Protein AF-A0A109BPX3-F1 (afdb_monomer_lite)

Radius of gyration: 20.67 Å; chains: 1; bounding box: 64×51×50 Å

Sequence (246 aa):
MAIARLALEAAEQGAKVLVIRNLQHAAVSTAEALFALAPNHPALFRCEGVPTLHHGRFAREDRELLDAVIGAQMQAERGTAGLVLIGTQTLEQNLDICADFMITDLCPADVLLQRIGRLHRHAKNARPAGFGAPRLVVLSPDDLAPLLSQPQFGMGGDHGPYRDLVMLEATRRLVRDNSTWAIPQMNRTLVEQATHPHALEALTCELERVNPAWRGARERSDGQNVADTYLAQHVFCLGSGASLAR

pLDDT: mean 87.5, std 15.32, range [31.98, 98.44]

Secondary structure (DSSP, 8-state):
-HHHHHHHHHHHTT-EEEEE-SSHHHHHHHHHHHHHH-TT-TTB-EETTEE--B-TTS-HHHHHHHHHHHHHHHHSPTTS--EEEEE-GGGGSS----BSEEEEE---HHHHHHHHTTBS--TTSPPPTT-SS-EEEEE--S-SGGGGTS-BTTBSTTTSSB--HHHHHHHHHHHHH-S---TTTTHHHHHHHHH-HHHHHHHHHHHHTT-THHHHHHHHHHHHHHHHHHHHH-------------

Foldseek 3Di:
DVLLVVLVVCQQLQWAEEEAFQDQVVLVVSQVVNCVVPVPDPQAQDQPNHRDADEDPDDPVVNVSSLVSQQPVQPPAGPPGYHYHTYYLVCLPDHQAEGLEYEYEQDFLLSVVSVCCNYRVDVPHDGGPPSPDTYYHYDDDPDCVVCLPPPDSLEDDDPRPHNLVLLSVQLVCVVVVDVDDDPPVCVVVSNCCRPPPVNSVVSLVVVCVVPVSSVVSNVVVVVVVVVVVVVVVDDDDDDDPPDDDD

InterPro domains:
  IPR027417 P-loop containing nucleoside triphosphate hydrolase [G3DSA:3.40.50.300] (1-133)
  IPR027417 P-loop containing nucleoside triphosphate hydrolase [SSF52540] (4-125)
  IPR054712 CRISPR-associated nuclease/helicase Cas3 domain [PF22590] (13-123)

Structure (mmCIF, N/CA/C/O backbone):
data_AF-A0A109BPX3-F1
#
_entry.id   AF-A0A109BPX3-F1
#
loop_
_atom_site.group_PDB
_atom_site.id
_atom_site.type_symbol
_atom_site.label_atom_id
_atom_site.label_alt_id
_atom_site.label_comp_id
_atom_site.label_asym_id
_atom_site.label_entity_id
_atom_site.label_seq_id
_atom_site.pdbx_PDB_ins_code
_atom_site.Cartn_x
_atom_site.Cartn_y
_atom_site.Cartn_z
_atom_site.occupancy
_atom_site.B_iso_or_equiv
_atom_site.auth_seq_id
_atom_site.auth_comp_id
_atom_site.auth_asym_id
_atom_site.auth_atom_id
_atom_site.pdbx_PDB_model_num
ATOM 1 N N . MET A 1 1 ? -11.346 9.572 -2.658 1.00 72.75 1 MET A N 1
ATOM 2 C CA . MET A 1 1 ? -12.702 9.113 -2.270 1.00 72.75 1 MET A CA 1
ATOM 3 C C . MET A 1 1 ? -12.829 7.594 -2.153 1.00 72.75 1 MET A C 1
ATOM 5 O O . MET A 1 1 ? -13.137 7.143 -1.061 1.00 72.75 1 MET A O 1
ATOM 9 N N . ALA A 1 2 ? -12.576 6.791 -3.198 1.00 91.88 2 ALA A N 1
ATOM 10 C CA . ALA A 1 2 ? -12.777 5.329 -3.126 1.00 91.88 2 ALA A CA 1
ATOM 11 C C . ALA A 1 2 ? -11.956 4.633 -2.017 1.00 91.88 2 ALA A C 1
ATOM 13 O O . ALA A 1 2 ? -12.508 3.855 -1.249 1.00 91.88 2 ALA A O 1
ATOM 14 N N . ILE A 1 3 ? -10.669 4.980 -1.879 1.00 96.31 3 ILE A N 1
ATOM 15 C CA . ILE A 1 3 ? -9.774 4.426 -0.842 1.00 96.31 3 ILE A CA 1
ATOM 16 C C . ILE A 1 3 ? -10.297 4.730 0.568 1.00 96.31 3 ILE A C 1
ATOM 18 O O . ILE A 1 3 ? -10.375 3.837 1.403 1.00 96.31 3 ILE A O 1
ATOM 22 N N . ALA A 1 4 ? -10.679 5.988 0.816 1.00 96.56 4 ALA A N 1
ATOM 23 C CA . ALA A 1 4 ? -11.212 6.429 2.103 1.00 96.56 4 ALA A CA 1
ATOM 24 C C . ALA A 1 4 ? -12.500 5.680 2.472 1.00 96.56 4 ALA A C 1
ATOM 26 O O . ALA A 1 4 ? -12.637 5.231 3.604 1.00 96.56 4 ALA A O 1
ATOM 27 N N . ARG A 1 5 ? -13.406 5.490 1.503 1.00 97.31 5 ARG A N 1
ATOM 28 C CA . ARG A 1 5 ? -14.644 4.731 1.708 1.00 97.31 5 ARG A CA 1
ATOM 29 C C . ARG A 1 5 ? -14.361 3.270 2.052 1.00 97.31 5 ARG A C 1
ATOM 31 O O . ARG A 1 5 ? -14.853 2.794 3.062 1.00 97.31 5 ARG A O 1
ATOM 38 N N . LEU A 1 6 ? -13.514 2.600 1.270 1.00 97.31 6 LEU A N 1
ATOM 39 C CA . LEU A 1 6 ? -13.142 1.205 1.518 1.00 97.31 6 LEU A CA 1
ATOM 40 C C . LEU A 1 6 ? -12.500 1.020 2.904 1.00 97.31 6 LEU A C 1
ATOM 42 O O . LEU A 1 6 ? -12.778 0.045 3.599 1.00 97.31 6 LEU A O 1
ATOM 46 N N . ALA A 1 7 ? -11.639 1.955 3.310 1.00 97.88 7 ALA A N 1
ATOM 47 C CA . ALA A 1 7 ? -11.021 1.924 4.629 1.00 97.88 7 ALA A CA 1
ATOM 48 C C . ALA A 1 7 ? -12.050 2.133 5.752 1.00 97.88 7 ALA A C 1
ATOM 50 O O . ALA A 1 7 ? -12.010 1.422 6.754 1.00 97.88 7 ALA A O 1
ATOM 51 N N . LEU A 1 8 ? -12.981 3.075 5.574 1.00 97.44 8 LEU A N 1
ATOM 52 C CA . LEU A 1 8 ? -14.040 3.345 6.542 1.00 97.44 8 LEU A CA 1
ATOM 53 C C . LEU A 1 8 ? -14.992 2.152 6.690 1.00 97.44 8 LEU A C 1
ATOM 55 O O . LEU A 1 8 ? -15.210 1.714 7.810 1.00 97.44 8 LEU A O 1
ATOM 59 N N . GLU A 1 9 ? -15.468 1.572 5.586 1.00 96.56 9 GLU A N 1
ATOM 60 C CA . GLU A 1 9 ? -16.373 0.409 5.587 1.00 96.56 9 GLU A CA 1
ATOM 61 C C . GLU A 1 9 ? -15.774 -0.794 6.334 1.00 96.56 9 GLU A C 1
ATOM 63 O O . GLU A 1 9 ? -16.474 -1.518 7.046 1.00 96.56 9 GLU A O 1
ATOM 68 N N . ALA A 1 10 ? -14.465 -1.022 6.191 1.00 96.00 10 ALA A N 1
ATOM 69 C CA . ALA A 1 10 ? -13.771 -2.066 6.938 1.00 96.00 10 ALA A CA 1
ATOM 70 C C . ALA A 1 10 ? -13.665 -1.722 8.434 1.00 96.00 10 ALA A C 1
ATOM 72 O O . ALA A 1 10 ? -13.871 -2.586 9.288 1.00 96.00 10 ALA A O 1
ATOM 73 N N . ALA A 1 11 ? -13.376 -0.464 8.769 1.00 95.75 11 ALA A N 1
ATOM 74 C CA . ALA A 1 11 ? -13.282 -0.027 10.156 1.00 95.75 11 ALA A CA 1
ATOM 75 C C . ALA A 1 11 ? -14.643 0.021 10.875 1.00 95.75 11 ALA A C 1
ATOM 77 O O . ALA A 1 11 ? -14.711 -0.270 12.066 1.00 95.75 11 ALA A O 1
ATOM 78 N N . GLU A 1 12 ? -15.738 0.304 10.171 1.00 94.94 12 GLU A N 1
ATOM 79 C CA . GLU A 1 12 ? -17.110 0.214 10.696 1.00 94.94 12 GLU A CA 1
ATOM 80 C C . GLU A 1 12 ? -17.487 -1.223 11.086 1.00 94.94 12 GLU A C 1
ATOM 82 O O . GLU A 1 12 ? -18.243 -1.437 12.029 1.00 94.94 12 GLU A O 1
ATOM 87 N N . GLN A 1 13 ? -16.879 -2.222 10.439 1.00 93.62 13 GLN A N 1
ATOM 88 C CA . GLN A 1 13 ? -16.971 -3.636 10.827 1.00 93.62 13 GLN A CA 1
ATOM 89 C C . GLN A 1 13 ? -16.011 -4.010 11.976 1.00 93.62 13 GLN A C 1
ATOM 91 O O . GLN A 1 13 ? -15.856 -5.183 12.315 1.00 93.62 13 GLN A O 1
ATOM 96 N N . GLY A 1 14 ? -15.348 -3.021 12.582 1.00 93.00 14 GLY A N 1
ATOM 97 C CA . GLY A 1 14 ? -14.449 -3.185 13.722 1.00 93.00 14 GLY A CA 1
ATOM 98 C C . GLY A 1 14 ? -12.988 -3.461 13.362 1.00 93.00 14 GLY A C 1
ATOM 99 O O . GLY A 1 14 ? -12.185 -3.682 14.269 1.00 93.00 14 GLY A O 1
ATOM 100 N N . ALA A 1 15 ? -12.614 -3.464 12.078 1.00 94.44 15 ALA A N 1
ATOM 101 C CA . ALA A 1 15 ? -11.238 -3.730 11.662 1.00 94.44 15 ALA A CA 1
ATOM 102 C C . ALA A 1 15 ? -10.290 -2.567 11.981 1.00 94.44 15 ALA A C 1
ATOM 104 O O . ALA A 1 15 ? -10.637 -1.392 11.841 1.00 94.44 15 ALA A O 1
ATOM 105 N N . LYS A 1 16 ? -9.042 -2.890 12.327 1.00 95.62 16 LYS A N 1
ATOM 106 C CA . LYS A 1 16 ? -7.932 -1.938 12.253 1.00 95.62 16 LYS A CA 1
ATOM 107 C C . LYS A 1 16 ? -7.345 -1.961 10.850 1.00 95.62 16 LYS A C 1
ATOM 109 O O . LYS A 1 16 ? -6.773 -2.960 10.413 1.00 95.62 16 LYS A O 1
ATOM 114 N N . VAL A 1 17 ? -7.497 -0.855 10.147 1.00 97.12 17 VAL A N 1
ATOM 115 C CA . VAL A 1 17 ? -7.126 -0.663 8.754 1.00 97.12 17 VAL A CA 1
ATOM 116 C C . VAL A 1 17 ? -5.856 0.166 8.677 1.00 97.12 17 VAL A C 1
ATOM 118 O O . VAL A 1 17 ? -5.766 1.248 9.256 1.00 97.12 17 VAL A O 1
ATOM 121 N N . LEU A 1 18 ? -4.880 -0.336 7.928 1.00 97.62 18 LEU A N 1
ATOM 122 C CA . LEU A 1 18 ? -3.654 0.383 7.611 1.00 97.62 18 LEU A CA 1
ATOM 123 C C . LEU A 1 18 ? -3.665 0.780 6.134 1.00 97.62 18 LEU A C 1
ATOM 125 O O . LEU A 1 18 ? -3.765 -0.078 5.258 1.00 97.62 18 LEU A O 1
ATOM 129 N N . VAL A 1 19 ? -3.544 2.076 5.857 1.00 98.31 19 VAL A N 1
ATOM 130 C CA . VAL A 1 19 ? -3.462 2.621 4.500 1.00 98.31 19 VAL A CA 1
ATOM 131 C C . VAL A 1 19 ? -2.087 3.241 4.289 1.00 98.31 19 VAL A C 1
ATOM 133 O O . VAL A 1 19 ? -1.775 4.274 4.879 1.00 98.31 19 VAL A O 1
ATOM 136 N N . ILE A 1 20 ? -1.270 2.642 3.422 1.00 97.06 20 ILE A N 1
ATOM 137 C CA . ILE A 1 20 ? 0.068 3.156 3.099 1.00 97.06 20 ILE A CA 1
ATOM 138 C C . ILE A 1 20 ? 0.070 3.724 1.683 1.00 97.06 20 ILE A C 1
ATOM 140 O O . ILE A 1 20 ? -0.109 2.995 0.707 1.00 97.06 20 ILE A O 1
ATOM 144 N N . ARG A 1 21 ? 0.299 5.032 1.570 1.00 96.50 21 ARG A N 1
ATOM 145 C CA . ARG A 1 21 ? 0.459 5.737 0.294 1.00 96.50 21 ARG A CA 1
ATOM 146 C C . ARG A 1 21 ? 1.938 6.003 0.031 1.00 96.50 21 ARG A C 1
ATOM 148 O O . ARG A 1 21 ? 2.675 6.353 0.950 1.00 96.50 21 ARG A O 1
ATOM 155 N N . ASN A 1 22 ? 2.376 5.900 -1.219 1.00 93.75 22 ASN A N 1
ATOM 156 C CA . ASN A 1 22 ? 3.793 6.089 -1.550 1.00 93.75 22 ASN A CA 1
ATOM 157 C C . ASN A 1 22 ? 4.250 7.550 -1.455 1.00 93.75 22 ASN A C 1
ATOM 159 O O . ASN A 1 22 ? 5.427 7.822 -1.226 1.00 93.75 22 ASN A O 1
ATOM 163 N N . LEU A 1 23 ? 3.329 8.495 -1.655 1.00 93.00 23 LEU A N 1
ATOM 164 C CA . LEU A 1 23 ? 3.611 9.926 -1.638 1.00 93.00 23 LEU A CA 1
ATOM 165 C C . LEU A 1 23 ? 2.888 10.612 -0.486 1.00 93.00 23 LEU A C 1
ATOM 167 O O . LEU A 1 23 ? 1.725 10.327 -0.202 1.00 93.00 23 LEU A O 1
ATOM 171 N N . GLN A 1 24 ? 3.556 11.594 0.119 1.00 94.06 24 GLN A N 1
ATOM 172 C CA . GLN A 1 24 ? 2.994 12.368 1.223 1.00 94.06 24 GLN A CA 1
ATOM 173 C C . GLN A 1 24 ? 1.681 13.058 0.833 1.00 94.06 24 GLN A C 1
ATOM 175 O O . GLN A 1 24 ? 0.694 12.922 1.546 1.00 94.06 24 GLN A O 1
ATOM 180 N N . HIS A 1 25 ? 1.632 13.750 -0.309 1.00 94.38 25 HIS A N 1
ATOM 181 C CA . HIS A 1 25 ? 0.406 14.427 -0.742 1.00 94.38 25 HIS A CA 1
ATOM 182 C C . HIS A 1 25 ? -0.736 13.438 -1.022 1.00 94.38 25 HIS A C 1
ATOM 184 O O . HIS A 1 25 ? -1.897 13.769 -0.813 1.00 94.38 25 HIS A O 1
ATOM 190 N N . ALA A 1 26 ? -0.426 12.207 -1.443 1.00 95.12 26 ALA A N 1
ATOM 191 C CA . ALA A 1 26 ? -1.430 11.166 -1.633 1.00 95.12 26 ALA A CA 1
ATOM 192 C C . ALA A 1 26 ? -1.960 10.641 -0.287 1.00 95.12 26 ALA A C 1
ATOM 194 O O . ALA A 1 26 ? -3.155 10.364 -0.177 1.00 95.12 26 ALA A O 1
ATOM 195 N N . ALA A 1 27 ? -1.102 10.531 0.736 1.00 96.81 27 ALA A N 1
ATOM 196 C CA . ALA A 1 27 ? -1.513 10.235 2.112 1.00 96.81 27 ALA A CA 1
ATOM 197 C C . ALA A 1 27 ? -2.423 11.335 2.668 1.00 96.81 27 ALA A C 1
ATOM 199 O O . ALA A 1 27 ? -3.518 11.026 3.131 1.00 96.81 27 ALA A O 1
ATOM 200 N N . VAL A 1 28 ? -2.016 12.601 2.531 1.00 97.12 28 VAL A N 1
ATOM 201 C CA . VAL A 1 28 ? -2.802 13.772 2.952 1.00 97.12 28 VAL A CA 1
ATOM 202 C C . VAL A 1 28 ? -4.154 13.796 2.244 1.00 97.12 28 VAL A C 1
ATOM 204 O O . VAL A 1 28 ? -5.176 13.785 2.913 1.00 97.12 28 VAL A O 1
ATOM 207 N N . SER A 1 29 ? -4.183 13.691 0.914 1.00 97.44 29 SER A N 1
ATOM 208 C CA . SER A 1 29 ? -5.436 13.677 0.147 1.00 97.44 29 SER A CA 1
ATOM 209 C C . SER A 1 29 ? -6.360 12.513 0.536 1.00 97.44 29 SER A C 1
ATOM 211 O O . SER A 1 29 ? -7.582 12.662 0.574 1.00 97.44 29 SER A O 1
ATOM 213 N N . THR A 1 30 ? -5.798 11.344 0.865 1.00 98.00 30 THR A N 1
ATOM 214 C CA . THR A 1 30 ? -6.589 10.201 1.353 1.00 98.00 30 THR A CA 1
ATOM 215 C C . THR A 1 30 ? -7.169 10.477 2.741 1.00 98.00 30 THR A C 1
ATOM 217 O O . THR A 1 30 ? -8.333 10.153 2.978 1.00 98.00 30 THR A O 1
ATOM 220 N N . ALA A 1 31 ? -6.387 11.089 3.633 1.00 97.81 31 ALA A N 1
ATOM 221 C CA . ALA A 1 31 ? -6.818 11.466 4.975 1.00 97.81 31 ALA A CA 1
ATOM 222 C C . ALA A 1 31 ? -7.886 12.564 4.941 1.00 97.81 31 ALA A C 1
ATOM 224 O O . ALA A 1 31 ? -8.945 12.388 5.528 1.00 97.81 31 ALA A O 1
ATOM 225 N N . GLU A 1 32 ? -7.679 13.632 4.172 1.00 97.75 32 GLU A N 1
ATOM 226 C CA . GLU A 1 32 ? -8.663 14.698 3.963 1.00 97.75 32 GLU A CA 1
ATOM 227 C C . GLU A 1 32 ? -9.982 14.149 3.413 1.00 97.75 32 GLU A C 1
ATOM 229 O O . GLU A 1 32 ? -11.052 14.486 3.917 1.00 97.75 32 GLU A O 1
ATOM 234 N N . ALA A 1 33 ? -9.924 13.245 2.428 1.00 98.06 33 ALA A N 1
ATOM 235 C CA . ALA A 1 33 ? -11.118 12.592 1.900 1.00 98.06 33 ALA A CA 1
ATOM 236 C C . ALA A 1 33 ? -11.847 11.751 2.962 1.00 98.06 33 ALA A C 1
ATOM 238 O O . ALA A 1 33 ? -13.077 11.723 2.976 1.00 98.06 33 ALA A O 1
ATOM 239 N N . LEU A 1 34 ? -11.111 11.069 3.843 1.00 98.19 34 LEU A N 1
ATOM 240 C CA . LEU A 1 34 ? -11.687 10.305 4.950 1.00 98.19 34 LEU A CA 1
ATOM 241 C C . LEU A 1 34 ? -12.305 11.225 6.013 1.00 98.19 34 LEU A C 1
ATOM 243 O O . LEU A 1 34 ? -13.418 10.971 6.469 1.00 98.19 34 LEU A O 1
ATOM 247 N N . PHE A 1 35 ? -11.622 12.310 6.374 1.00 97.19 35 PHE A N 1
ATOM 248 C CA . PHE A 1 35 ? -12.104 13.284 7.353 1.00 97.19 35 PHE A CA 1
ATOM 249 C C . PHE A 1 35 ? -13.336 14.029 6.843 1.00 97.19 35 PHE A C 1
ATOM 251 O O . PHE A 1 35 ? -14.263 14.259 7.609 1.00 97.19 35 PHE A O 1
ATOM 258 N N . ALA A 1 36 ? -13.395 14.346 5.548 1.00 97.19 36 ALA A N 1
ATOM 259 C CA . ALA A 1 36 ? -14.582 14.924 4.928 1.00 97.19 36 ALA A CA 1
ATOM 260 C C . ALA A 1 36 ? -15.758 13.936 4.894 1.00 97.19 36 ALA A C 1
ATOM 262 O O . ALA A 1 36 ? -16.904 14.336 5.082 1.00 97.19 36 ALA A O 1
ATOM 263 N N . LEU A 1 37 ? -15.482 12.647 4.666 1.00 96.88 37 LEU A N 1
ATOM 264 C CA . LEU A 1 37 ? -16.507 11.604 4.627 1.00 96.88 37 LEU A CA 1
ATOM 265 C C . LEU A 1 37 ? -17.106 11.324 6.014 1.00 96.88 37 LEU A C 1
ATOM 267 O O . LEU A 1 37 ? -18.302 11.059 6.110 1.00 96.88 37 LEU A O 1
ATOM 271 N N . ALA A 1 38 ? -16.291 11.363 7.072 1.00 95.19 38 ALA A N 1
ATOM 272 C CA . ALA A 1 38 ? -16.689 10.903 8.401 1.00 95.19 38 ALA A CA 1
ATOM 273 C C . ALA A 1 38 ? -16.010 11.691 9.550 1.00 95.19 38 ALA A C 1
ATOM 275 O O . ALA A 1 38 ? -15.321 11.097 10.381 1.00 95.19 38 ALA A O 1
ATOM 276 N N . PRO A 1 39 ? -16.207 13.021 9.656 1.00 94.25 39 PRO A N 1
ATOM 277 C CA . PRO A 1 39 ? -15.377 13.924 10.479 1.00 94.25 39 PRO A CA 1
ATOM 278 C C . PRO A 1 39 ? -15.354 13.600 11.981 1.00 94.25 39 PRO A C 1
ATOM 280 O O . PRO A 1 39 ? -14.341 13.785 12.661 1.00 94.25 39 PRO A O 1
ATOM 283 N N . ASN A 1 40 ? -16.464 13.077 12.503 1.00 93.56 40 ASN A N 1
ATOM 284 C CA . ASN A 1 40 ? -16.631 12.740 13.919 1.00 93.56 40 ASN A CA 1
ATOM 285 C C . ASN A 1 40 ? -16.590 11.232 14.180 1.00 93.56 40 ASN A C 1
ATOM 287 O O . ASN A 1 40 ? -16.910 10.790 15.281 1.00 93.56 40 ASN A O 1
ATOM 291 N N . HIS A 1 41 ? -16.219 10.429 13.181 1.00 94.75 41 HIS A N 1
ATOM 292 C CA . HIS A 1 41 ? -16.244 8.984 13.331 1.00 94.75 41 HIS A CA 1
ATOM 293 C C . HIS A 1 41 ? -15.145 8.520 14.306 1.00 94.75 41 HIS A C 1
ATOM 295 O O . HIS A 1 41 ? -14.005 8.996 14.220 1.00 94.75 41 HIS A O 1
ATOM 301 N N . PRO A 1 42 ? -15.454 7.600 15.239 1.00 93.19 42 PRO A N 1
ATOM 302 C CA . PRO A 1 42 ? -14.498 7.141 16.248 1.00 93.19 42 PRO A CA 1
ATOM 303 C C . PRO A 1 42 ? -13.345 6.330 15.650 1.00 93.19 42 PRO A C 1
ATOM 305 O O . PRO A 1 42 ? -12.276 6.275 16.243 1.00 93.19 42 PRO A O 1
ATOM 308 N N . ALA A 1 43 ? -13.533 5.745 14.462 1.00 94.75 43 ALA A N 1
ATOM 309 C CA . ALA A 1 43 ? -12.475 4.994 13.789 1.00 94.75 43 ALA A CA 1
ATOM 310 C C . ALA A 1 43 ? -11.388 5.863 13.140 1.00 94.75 43 ALA A C 1
ATOM 312 O O . ALA A 1 43 ? -10.431 5.320 12.596 1.00 94.75 43 ALA A O 1
ATOM 313 N N . LEU A 1 44 ? -11.508 7.192 13.144 1.00 96.25 44 LEU A N 1
ATOM 314 C CA . LEU A 1 44 ? -10.409 8.035 12.676 1.00 96.25 44 LEU A CA 1
ATOM 315 C C . LEU A 1 44 ? -9.241 7.939 13.658 1.00 96.25 44 LEU A C 1
ATOM 317 O O . LEU A 1 44 ? -9.434 8.143 14.856 1.00 96.25 44 LEU A O 1
ATOM 321 N N . PHE A 1 45 ? -8.030 7.689 13.155 1.00 96.06 45 PHE A N 1
ATOM 322 C CA . PHE A 1 45 ? -6.832 7.827 13.975 1.00 96.06 45 PHE A CA 1
ATOM 323 C C . PHE A 1 45 ? -6.710 9.265 14.481 1.00 96.06 45 PHE A C 1
ATOM 325 O O . PHE A 1 45 ? -6.771 10.220 13.701 1.00 96.06 45 PHE A O 1
ATOM 332 N N . ARG A 1 46 ? -6.564 9.415 15.800 1.00 94.75 46 ARG A N 1
ATOM 333 C CA . ARG A 1 46 ? -6.515 10.716 16.469 1.00 94.75 46 ARG A CA 1
ATOM 334 C C . ARG A 1 46 ? -5.295 10.824 17.359 1.00 94.75 46 ARG A C 1
ATOM 336 O O . ARG A 1 46 ? -5.020 9.911 18.128 1.00 94.75 46 ARG A O 1
ATOM 343 N N . CYS A 1 47 ? -4.640 11.974 17.324 1.00 94.12 47 CYS A N 1
ATOM 344 C CA . CYS A 1 47 ? -3.633 12.365 18.301 1.00 94.12 47 CYS A CA 1
ATOM 345 C C . CYS A 1 47 ? -4.192 13.547 19.089 1.00 94.12 47 CYS A C 1
ATOM 347 O O . CYS A 1 47 ? -4.681 14.497 18.485 1.00 94.12 47 CYS A O 1
ATOM 349 N N . GLU A 1 48 ? -4.214 13.447 20.420 1.00 91.88 48 GLU A N 1
ATOM 350 C CA . GLU A 1 48 ? -4.773 14.492 21.300 1.00 91.88 48 GLU A CA 1
ATOM 351 C C . GLU A 1 48 ? -6.202 14.933 20.905 1.00 91.88 48 GLU A C 1
ATOM 353 O O . GLU A 1 48 ? -6.580 16.097 20.984 1.00 91.88 48 GLU A O 1
ATOM 358 N N . GLY A 1 49 ? -7.018 13.980 20.438 1.00 90.50 49 GLY A N 1
ATOM 359 C CA . GLY A 1 49 ? -8.400 14.218 20.002 1.00 90.50 49 GLY A CA 1
ATOM 360 C C . GLY A 1 49 ? -8.555 14.732 18.565 1.00 90.50 49 GLY A C 1
ATOM 361 O O . GLY A 1 49 ? -9.673 14.728 18.042 1.00 90.50 49 GLY A O 1
ATOM 362 N N . VAL A 1 50 ? -7.467 15.089 17.882 1.00 93.19 50 VAL A N 1
ATOM 363 C CA . VAL A 1 50 ? -7.482 15.626 16.513 1.00 93.19 50 VAL A CA 1
ATOM 364 C C . VAL A 1 50 ? -7.263 14.506 15.488 1.00 93.19 50 VAL A C 1
ATOM 366 O O . VAL A 1 50 ? -6.281 13.770 15.617 1.00 93.19 50 VAL A O 1
ATOM 369 N N . PRO A 1 51 ? -8.133 14.344 14.465 1.00 95.69 51 PRO A N 1
ATOM 370 C CA . PRO A 1 51 ? -7.904 13.392 13.381 1.00 95.69 51 PRO A CA 1
ATOM 371 C C . PRO A 1 51 ? -6.611 13.709 12.646 1.00 95.69 51 PRO A C 1
ATOM 373 O O . PRO A 1 51 ? -6.382 14.855 12.263 1.00 95.69 51 PRO A O 1
ATOM 376 N N . THR A 1 52 ? -5.770 12.704 12.438 1.00 95.69 52 THR A N 1
ATOM 377 C CA . THR A 1 52 ? -4.468 12.914 11.806 1.00 95.69 52 THR A CA 1
ATOM 378 C C . THR A 1 52 ? -4.002 11.686 11.021 1.00 95.69 52 THR A C 1
ATOM 380 O O . THR A 1 52 ? -4.691 10.670 10.929 1.00 95.69 52 THR A O 1
ATOM 383 N N . LEU A 1 53 ? -2.834 11.811 10.402 1.00 96.38 53 LEU A N 1
ATOM 384 C CA . LEU A 1 53 ? -2.128 10.798 9.628 1.00 96.38 53 LEU A CA 1
ATOM 385 C C . LEU A 1 53 ? -0.657 10.756 10.062 1.00 96.38 53 LEU A C 1
ATOM 387 O O . LEU A 1 53 ? -0.218 11.600 10.837 1.00 96.38 53 LEU A O 1
ATOM 391 N N . HIS A 1 54 ? 0.125 9.820 9.524 1.00 95.00 54 HIS A N 1
ATOM 392 C CA . HIS A 1 54 ? 1.559 9.735 9.812 1.00 95.00 54 HIS A CA 1
ATOM 393 C C . HIS A 1 54 ? 2.434 9.828 8.555 1.00 95.00 54 HIS A C 1
ATOM 395 O O . HIS A 1 54 ? 2.243 9.090 7.587 1.00 95.00 54 HIS A O 1
ATOM 401 N N . HIS A 1 55 ? 3.430 10.717 8.557 1.00 93.62 55 HIS A N 1
ATOM 402 C CA . HIS A 1 55 ? 4.401 10.835 7.466 1.00 93.62 55 HIS A CA 1
ATOM 403 C C . HIS A 1 55 ? 5.696 11.539 7.897 1.00 93.62 55 HIS A C 1
ATOM 405 O O . HIS A 1 55 ? 5.730 12.277 8.879 1.00 93.62 55 HIS A O 1
ATOM 411 N N . GLY A 1 56 ? 6.748 11.431 7.084 1.00 88.25 56 GLY A N 1
ATOM 412 C CA . GLY A 1 56 ? 8.081 11.958 7.413 1.00 88.25 56 GLY A CA 1
ATOM 413 C C . GLY A 1 56 ? 8.235 13.484 7.460 1.00 88.25 56 GLY A C 1
ATOM 414 O O . GLY A 1 56 ? 9.276 13.953 7.898 1.00 88.25 56 GLY A O 1
ATOM 415 N N . ARG A 1 57 ? 7.239 14.269 7.022 1.00 89.94 57 ARG A N 1
ATOM 416 C CA . ARG A 1 57 ? 7.301 15.745 7.065 1.00 89.94 57 ARG A CA 1
ATOM 417 C C . ARG A 1 57 ? 6.814 16.378 8.375 1.00 89.94 57 ARG A C 1
ATOM 419 O O . ARG A 1 57 ? 6.804 17.599 8.466 1.00 89.94 57 ARG A O 1
ATOM 426 N N . PHE A 1 58 ? 6.391 15.583 9.356 1.00 90.00 58 PHE A N 1
ATOM 427 C CA . PHE A 1 58 ? 6.138 16.095 10.705 1.00 90.00 58 PHE A CA 1
ATOM 428 C C . PHE A 1 58 ? 7.460 16.429 11.408 1.00 90.00 58 PHE A C 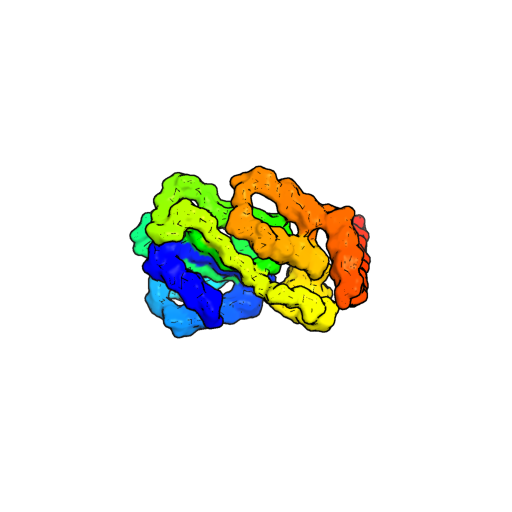1
ATOM 430 O O . PHE A 1 58 ? 8.489 15.803 11.113 1.00 90.00 58 PHE A O 1
ATOM 437 N N . ALA A 1 59 ? 7.429 17.386 12.344 1.00 92.50 59 ALA A N 1
ATOM 438 C CA . ALA A 1 59 ? 8.575 17.642 13.211 1.00 92.50 59 ALA A CA 1
ATOM 439 C C . ALA A 1 59 ? 8.938 16.363 13.977 1.00 92.50 59 ALA A C 1
ATOM 441 O O . ALA A 1 59 ? 8.123 15.450 14.121 1.00 92.50 59 ALA A O 1
ATOM 442 N N . ARG A 1 60 ? 10.189 16.241 14.421 1.00 90.19 60 ARG A N 1
ATOM 443 C CA . ARG A 1 60 ? 10.634 15.012 15.089 1.00 90.19 60 ARG A CA 1
ATOM 444 C C . ARG A 1 60 ? 9.829 14.765 16.364 1.00 90.19 60 ARG A C 1
ATOM 446 O O . ARG A 1 60 ? 9.386 13.647 16.578 1.00 90.19 60 ARG A O 1
ATOM 453 N N . GLU A 1 61 ? 9.615 15.818 17.137 1.00 92.25 61 GLU A N 1
ATOM 454 C CA . GLU A 1 61 ? 8.873 15.808 18.393 1.00 92.25 61 GLU A CA 1
ATOM 455 C C . GLU A 1 61 ? 7.414 15.374 18.156 1.00 92.25 61 GLU A C 1
ATOM 457 O O . GLU A 1 61 ? 6.895 14.517 18.869 1.00 92.25 61 GLU A O 1
ATOM 462 N N . ASP A 1 62 ? 6.790 15.869 17.080 1.00 92.00 62 ASP A N 1
ATOM 463 C CA . ASP A 1 62 ? 5.448 15.442 16.667 1.00 92.00 62 ASP A CA 1
ATOM 464 C C . ASP A 1 62 ? 5.422 13.963 16.263 1.00 92.00 62 ASP A C 1
ATOM 466 O O . ASP A 1 62 ? 4.482 13.244 16.592 1.00 92.00 62 ASP A O 1
ATOM 470 N N . ARG A 1 63 ? 6.447 13.480 15.547 1.00 91.69 63 ARG A N 1
ATOM 471 C CA . ARG A 1 63 ? 6.532 12.064 15.154 1.00 91.69 63 ARG A CA 1
ATOM 472 C C . ARG A 1 63 ? 6.687 11.150 16.358 1.00 91.69 63 ARG A C 1
ATOM 474 O O . ARG A 1 63 ? 6.002 10.142 16.411 1.00 91.69 63 ARG A O 1
ATOM 481 N N . GLU A 1 64 ? 7.514 11.509 17.333 1.00 91.06 64 GLU A N 1
ATOM 482 C CA . GLU A 1 64 ? 7.673 10.728 18.567 1.00 91.06 64 GLU A CA 1
ATOM 483 C C . GLU A 1 64 ? 6.345 10.607 19.332 1.00 91.06 64 GLU A C 1
ATOM 485 O O . GLU A 1 64 ? 5.992 9.523 19.806 1.00 91.06 64 GLU A O 1
ATOM 490 N N . LEU A 1 65 ? 5.567 11.694 19.389 1.00 92.75 65 LEU A N 1
ATOM 491 C CA . LEU A 1 65 ? 4.217 11.677 19.949 1.00 92.75 65 LEU A CA 1
ATOM 492 C C . LEU A 1 65 ? 3.279 10.772 19.135 1.00 92.75 65 LEU A C 1
ATOM 494 O O . LEU A 1 65 ? 2.603 9.908 19.700 1.00 92.75 65 LEU A O 1
ATOM 498 N N . LEU A 1 66 ? 3.244 10.942 17.811 1.00 93.44 66 LEU A N 1
ATOM 499 C CA . LEU A 1 66 ? 2.401 10.138 16.926 1.00 93.44 66 LEU A CA 1
ATOM 500 C C . LEU A 1 66 ? 2.745 8.648 17.018 1.00 93.44 66 LEU A C 1
ATOM 502 O O . LEU A 1 66 ? 1.833 7.832 17.107 1.00 93.44 66 LEU A O 1
ATOM 506 N N . ASP A 1 67 ? 4.026 8.291 17.052 1.00 92.25 67 ASP A N 1
ATOM 507 C CA . ASP A 1 67 ? 4.520 6.917 17.163 1.00 92.25 67 ASP A CA 1
ATOM 508 C C . ASP A 1 67 ? 4.012 6.244 18.448 1.00 92.25 67 ASP A C 1
ATOM 510 O O . ASP A 1 67 ? 3.499 5.118 18.412 1.00 92.25 67 ASP A O 1
ATOM 514 N N . ALA A 1 68 ? 4.068 6.956 19.580 1.00 90.75 68 ALA A N 1
ATOM 515 C CA . ALA A 1 68 ? 3.534 6.474 20.853 1.00 90.75 68 ALA A CA 1
ATOM 516 C C . ALA A 1 68 ? 2.011 6.254 20.792 1.00 90.75 68 ALA A C 1
ATOM 518 O O . ALA A 1 68 ? 1.501 5.220 21.242 1.00 90.75 68 ALA A O 1
ATOM 519 N N . VAL A 1 69 ? 1.277 7.194 20.187 1.00 93.19 69 VAL A N 1
ATOM 520 C CA . VAL A 1 69 ? -0.184 7.110 20.033 1.00 93.19 69 VAL A CA 1
ATOM 521 C C . VAL A 1 69 ? -0.586 5.988 19.069 1.00 93.19 69 VAL A C 1
ATOM 523 O O . VAL A 1 69 ? -1.544 5.260 19.344 1.00 93.19 69 VAL A O 1
ATOM 526 N N . ILE A 1 70 ? 0.157 5.793 17.974 1.00 92.56 70 ILE A N 1
ATOM 527 C CA . ILE A 1 70 ? -0.025 4.680 17.032 1.00 92.56 70 ILE A CA 1
ATOM 528 C C . ILE A 1 70 ? 0.114 3.353 17.769 1.00 92.56 70 ILE A C 1
ATOM 530 O O . ILE A 1 70 ? -0.766 2.500 17.639 1.00 92.56 70 ILE A O 1
ATOM 534 N N . GLY A 1 71 ? 1.179 3.183 18.559 1.00 87.94 71 GLY A N 1
ATOM 535 C CA . GLY A 1 71 ? 1.397 1.975 19.353 1.00 87.94 71 GLY A CA 1
ATOM 536 C C . GLY A 1 71 ? 0.209 1.679 20.267 1.00 87.94 71 GLY A C 1
ATOM 537 O O . GLY A 1 71 ? -0.392 0.607 20.174 1.00 87.94 71 GLY A O 1
ATOM 538 N N . ALA A 1 72 ? -0.204 2.661 21.071 1.00 88.56 72 ALA A N 1
ATOM 539 C CA . ALA A 1 72 ? -1.325 2.514 21.997 1.00 88.56 72 ALA A CA 1
ATOM 540 C C . ALA A 1 72 ? -2.642 2.150 21.282 1.00 88.56 72 ALA A C 1
ATOM 542 O O . ALA A 1 72 ? -3.315 1.184 21.653 1.00 88.56 72 ALA A O 1
ATOM 543 N N . GLN A 1 73 ? -3.006 2.874 20.219 1.00 90.06 73 GLN A N 1
ATOM 544 C CA . GLN A 1 73 ? -4.280 2.662 19.528 1.00 90.06 73 GLN A CA 1
ATOM 545 C C . GLN A 1 73 ? -4.291 1.395 18.670 1.00 90.06 73 GLN A C 1
ATOM 547 O O . GLN A 1 73 ? -5.305 0.698 18.632 1.00 90.06 73 GLN A O 1
ATOM 552 N N . MET A 1 74 ? -3.185 1.028 18.013 1.00 87.19 74 MET A N 1
ATOM 553 C CA . MET A 1 74 ? -3.112 -0.200 17.205 1.00 87.19 74 MET A CA 1
ATOM 554 C C . MET A 1 74 ? -3.048 -1.463 18.074 1.00 87.19 74 MET A C 1
ATOM 556 O O . MET A 1 74 ? -3.588 -2.508 17.675 1.00 87.19 74 MET A O 1
ATOM 560 N N . GLN A 1 75 ? -2.500 -1.373 19.286 1.00 82.50 75 GLN A N 1
ATOM 561 C CA . GLN A 1 75 ? -2.430 -2.487 20.238 1.00 82.50 75 GLN A CA 1
ATOM 562 C C . GLN A 1 75 ? -3.659 -2.625 21.137 1.00 82.50 75 GLN A C 1
ATOM 564 O O . GLN A 1 75 ? -3.886 -3.722 21.639 1.00 82.50 75 GLN A O 1
ATOM 569 N N . ALA A 1 76 ? -4.489 -1.583 21.272 1.00 80.31 76 ALA A N 1
ATOM 570 C CA . ALA A 1 76 ? -5.733 -1.651 22.042 1.00 80.31 76 ALA A CA 1
ATOM 571 C C . ALA A 1 76 ? -6.573 -2.896 21.695 1.00 80.31 76 ALA A C 1
ATOM 573 O O . ALA A 1 76 ? -6.596 -3.339 20.533 1.00 80.31 76 ALA A O 1
ATOM 574 N N . GLU A 1 77 ? -7.262 -3.445 22.698 1.00 73.56 77 GLU A N 1
ATOM 575 C CA . GLU A 1 77 ? -8.046 -4.672 22.561 1.00 73.56 77 GLU A CA 1
ATOM 576 C C . GLU A 1 77 ? -8.997 -4.601 21.360 1.00 73.56 77 GLU A C 1
ATOM 578 O O . GLU A 1 77 ? -9.690 -3.605 21.121 1.00 73.56 77 GLU A O 1
ATOM 583 N N . ARG A 1 78 ? -8.980 -5.668 20.556 1.00 72.50 78 ARG A N 1
ATOM 584 C CA . ARG A 1 78 ? -9.860 -5.805 19.391 1.00 72.50 78 ARG A CA 1
ATOM 585 C C . ARG A 1 78 ? -11.303 -5.969 19.877 1.00 72.50 78 ARG A C 1
ATOM 587 O O . ARG A 1 78 ? -11.538 -6.650 20.866 1.00 72.50 78 ARG A O 1
ATOM 594 N N . GLY A 1 79 ? -12.256 -5.357 19.172 1.00 60.97 79 GLY A N 1
ATOM 595 C CA . GLY A 1 79 ? -13.682 -5.382 19.535 1.00 60.97 79 GLY A CA 1
ATOM 596 C C . GLY A 1 79 ? -14.192 -4.140 20.277 1.00 60.97 79 GLY A C 1
ATOM 597 O O . GLY A 1 79 ? -15.388 -4.046 20.522 1.00 60.97 79 GLY A O 1
ATOM 598 N N . THR A 1 80 ? -13.319 -3.176 20.589 1.00 65.62 80 THR A N 1
ATOM 599 C CA . THR A 1 80 ? -13.701 -1.888 21.203 1.00 65.62 80 THR A CA 1
ATOM 600 C C . THR A 1 80 ? -14.153 -0.859 20.160 1.00 65.62 80 THR A C 1
ATOM 602 O O . THR A 1 80 ? -15.214 -0.260 20.308 1.00 65.62 80 THR A O 1
ATOM 605 N N . ALA A 1 81 ? -13.380 -0.685 19.084 1.00 79.25 81 ALA A N 1
ATOM 606 C CA . ALA A 1 81 ? -13.722 0.093 17.892 1.00 79.25 81 ALA A CA 1
ATOM 607 C C . ALA A 1 81 ? -12.743 -0.241 16.750 1.00 79.25 81 ALA A C 1
ATOM 609 O O . ALA A 1 81 ? -11.586 -0.593 17.002 1.00 79.25 81 ALA A O 1
ATOM 610 N N . GLY A 1 82 ? -13.191 -0.123 15.496 1.00 93.06 82 GLY A N 1
ATOM 611 C CA . GLY A 1 82 ? -12.275 -0.127 14.354 1.00 93.06 82 GLY A CA 1
ATOM 612 C C . GLY A 1 82 ? -11.412 1.131 14.326 1.00 93.06 82 GLY A C 1
ATOM 613 O O . GLY A 1 82 ? -11.664 2.091 15.051 1.00 93.06 82 GLY A O 1
ATOM 614 N N . LEU A 1 83 ? -10.379 1.129 13.490 1.00 96.12 83 LEU A N 1
ATOM 615 C CA . LEU A 1 83 ? -9.422 2.230 13.398 1.00 96.12 83 LEU A CA 1
ATOM 616 C C . LEU A 1 83 ? -8.883 2.327 11.976 1.00 96.12 83 LEU A C 1
ATOM 618 O O . LEU A 1 83 ? -8.578 1.303 11.381 1.00 96.12 83 LEU A O 1
ATOM 622 N N . VAL A 1 84 ? -8.705 3.532 11.449 1.00 97.69 84 VAL A N 1
ATOM 623 C CA . VAL A 1 84 ? -8.062 3.776 10.158 1.00 97.69 84 VAL A CA 1
ATOM 624 C C . VAL A 1 84 ? -6.810 4.610 10.384 1.00 97.69 84 VAL A C 1
ATOM 626 O O . VAL A 1 84 ? -6.896 5.797 10.698 1.00 97.69 84 VAL A O 1
ATOM 629 N N . LEU A 1 85 ? -5.648 3.988 10.193 1.00 97.44 85 LEU A N 1
ATOM 630 C CA . LEU A 1 85 ? -4.349 4.652 10.205 1.00 97.44 85 LEU A CA 1
ATOM 631 C C . LEU A 1 85 ? -3.871 4.851 8.766 1.00 97.44 85 LEU A C 1
ATOM 633 O O . LEU A 1 85 ? -3.626 3.883 8.044 1.00 97.44 85 LEU A O 1
ATOM 637 N N . ILE A 1 86 ? -3.729 6.110 8.354 1.00 98.00 86 ILE A N 1
ATOM 638 C CA . ILE A 1 86 ? -3.197 6.488 7.042 1.00 98.00 86 ILE A CA 1
ATOM 639 C C . ILE A 1 86 ? -1.777 7.009 7.224 1.00 98.00 86 ILE A C 1
ATOM 641 O O . ILE A 1 86 ? -1.511 7.815 8.117 1.00 98.00 86 ILE A O 1
ATOM 645 N N . GLY A 1 87 ? -0.869 6.610 6.343 1.00 96.12 87 GLY A N 1
ATOM 646 C CA . GLY A 1 87 ? 0.450 7.213 6.301 1.00 96.12 87 GLY A CA 1
ATOM 647 C C . GLY A 1 87 ? 1.271 6.851 5.080 1.00 96.12 87 GLY A C 1
ATOM 648 O O . GLY A 1 87 ? 0.754 6.361 4.076 1.00 96.12 87 GLY A O 1
ATOM 649 N N . THR A 1 88 ? 2.564 7.141 5.170 1.00 94.50 88 THR A N 1
ATOM 650 C CA . THR A 1 88 ? 3.557 6.803 4.141 1.00 94.50 88 THR A CA 1
ATOM 651 C C . THR A 1 88 ? 4.471 5.664 4.596 1.00 94.50 88 THR A C 1
ATOM 653 O O . THR A 1 88 ? 4.219 5.037 5.625 1.00 94.50 88 THR A O 1
ATOM 656 N N . GLN A 1 89 ? 5.572 5.427 3.874 1.00 86.06 89 GLN A N 1
ATOM 657 C CA . GLN A 1 89 ? 6.582 4.410 4.202 1.00 86.06 89 GLN A CA 1
ATOM 658 C C . GLN A 1 89 ? 7.166 4.544 5.614 1.00 86.06 89 GLN A C 1
ATOM 660 O O . GLN A 1 89 ? 7.725 3.600 6.152 1.00 86.06 89 GLN A O 1
ATOM 665 N N . THR A 1 90 ? 7.015 5.702 6.257 1.00 84.75 90 THR A N 1
ATOM 666 C CA . THR A 1 90 ? 7.406 5.877 7.665 1.00 84.75 90 THR A CA 1
ATOM 667 C C . THR A 1 90 ? 6.712 4.902 8.616 1.00 84.75 90 THR A C 1
ATOM 669 O O . THR A 1 90 ? 7.299 4.534 9.624 1.00 84.75 90 THR A O 1
ATOM 672 N N . LEU A 1 91 ? 5.516 4.410 8.270 1.00 85.19 91 LEU A N 1
ATOM 673 C CA . LEU A 1 91 ? 4.817 3.381 9.046 1.00 85.19 91 LEU A CA 1
ATOM 674 C C . LEU A 1 91 ? 5.452 1.981 8.929 1.00 85.19 91 LEU A C 1
ATOM 676 O O . LEU A 1 91 ? 5.052 1.051 9.628 1.00 85.19 91 LEU A O 1
ATOM 680 N N . GLU A 1 92 ? 6.438 1.807 8.048 1.00 73.88 92 GLU A N 1
ATOM 681 C CA . GLU A 1 92 ? 7.141 0.539 7.845 1.00 73.88 92 GLU A CA 1
ATOM 682 C C . GLU A 1 92 ? 8.260 0.339 8.884 1.00 73.88 92 GLU A C 1
ATOM 684 O O . GLU A 1 92 ? 8.590 -0.803 9.217 1.00 73.88 92 GLU A O 1
ATOM 689 N N . GLN A 1 93 ? 8.810 1.420 9.452 1.00 70.25 93 GLN A N 1
ATOM 690 C CA . GLN A 1 93 ? 10.013 1.391 10.290 1.00 70.25 93 GLN A CA 1
ATOM 691 C C . GLN A 1 93 ? 9.682 1.502 11.783 1.00 70.25 93 GLN A C 1
ATOM 693 O O . GLN A 1 93 ? 9.009 2.429 12.209 1.00 70.25 93 GLN A O 1
ATOM 698 N N . ASN A 1 94 ? 10.189 0.559 12.585 1.00 69.06 94 ASN A N 1
ATOM 699 C CA . ASN A 1 94 ? 10.217 0.591 14.058 1.00 69.06 94 ASN A CA 1
ATOM 700 C C . ASN A 1 94 ? 8.880 0.753 14.813 1.00 69.06 94 ASN A C 1
ATOM 702 O O . ASN A 1 94 ? 8.897 0.851 16.037 1.00 69.06 94 ASN A O 1
ATOM 706 N N . LEU A 1 95 ? 7.734 0.673 14.132 1.00 80.38 95 LEU A N 1
ATOM 707 C CA . LEU A 1 95 ? 6.412 0.698 14.761 1.00 80.38 95 LEU A CA 1
ATOM 708 C C . LEU A 1 95 ? 5.809 -0.701 14.910 1.00 80.38 95 LEU A C 1
ATOM 710 O O . LEU A 1 95 ? 5.776 -1.505 13.971 1.00 80.38 95 LEU A O 1
ATOM 714 N N . ASP A 1 96 ? 5.284 -0.985 16.103 1.00 84.56 96 ASP A N 1
ATOM 715 C CA . ASP A 1 96 ? 4.568 -2.226 16.393 1.00 84.56 96 ASP A CA 1
ATOM 716 C C . ASP A 1 96 ? 3.103 -2.150 15.947 1.00 84.56 96 ASP A C 1
ATOM 718 O O . ASP A 1 96 ? 2.172 -2.027 16.744 1.00 84.56 96 ASP A O 1
ATOM 722 N N . ILE A 1 97 ? 2.919 -2.183 14.628 1.00 90.75 97 ILE A N 1
ATOM 723 C CA . ILE A 1 97 ? 1.608 -2.130 13.988 1.00 90.75 97 ILE A CA 1
ATOM 724 C C . ILE A 1 97 ? 1.106 -3.544 13.693 1.00 90.75 97 ILE A C 1
ATOM 726 O O . ILE A 1 97 ? 1.801 -4.360 13.081 1.00 90.75 97 ILE A O 1
ATOM 730 N N . CYS A 1 98 ? -0.150 -3.797 14.066 1.00 92.44 98 CYS A N 1
ATOM 731 C CA . CYS A 1 98 ? -0.889 -5.000 13.707 1.00 92.44 98 CYS A CA 1
ATOM 732 C C . CYS A 1 98 ? -2.250 -4.627 13.107 1.00 92.44 98 CYS A C 1
ATOM 734 O O . CYS A 1 98 ? -3.219 -4.402 13.827 1.00 92.44 98 CYS A O 1
ATOM 736 N N . ALA A 1 99 ? -2.336 -4.553 11.786 1.00 94.62 99 ALA A N 1
ATOM 737 C CA . ALA A 1 99 ? -3.584 -4.306 11.074 1.00 94.62 99 ALA A CA 1
ATOM 738 C C . ALA A 1 99 ? -4.360 -5.608 10.831 1.00 94.62 99 ALA A C 1
ATOM 740 O O . ALA A 1 99 ? -3.772 -6.688 10.746 1.00 94.62 99 ALA A O 1
ATOM 741 N N . ASP A 1 100 ? -5.676 -5.493 10.695 1.00 95.00 100 ASP A N 1
ATOM 742 C CA . ASP A 1 100 ? -6.587 -6.562 10.276 1.00 95.00 100 ASP A CA 1
ATOM 743 C C . ASP A 1 100 ? -6.817 -6.528 8.753 1.00 95.00 100 ASP A C 1
ATOM 745 O O . ASP A 1 100 ? -7.037 -7.568 8.130 1.00 95.00 100 ASP A O 1
ATOM 749 N N . PHE A 1 101 ? -6.709 -5.335 8.158 1.00 96.69 101 PHE A N 1
ATOM 750 C CA . PHE A 1 101 ? -6.847 -5.073 6.728 1.00 96.69 101 PHE A CA 1
ATOM 751 C C . PHE A 1 101 ? -5.826 -4.029 6.275 1.00 96.69 101 PHE A C 1
ATOM 753 O O . PHE A 1 101 ? -5.553 -3.066 6.996 1.00 96.69 101 PHE A O 1
ATOM 760 N N . MET A 1 102 ? -5.259 -4.206 5.083 1.00 98.00 102 MET A N 1
ATOM 761 C CA . MET A 1 102 ? -4.268 -3.282 4.538 1.00 98.00 102 MET A CA 1
ATOM 762 C C . MET A 1 102 ? -4.639 -2.831 3.131 1.00 98.00 102 MET A C 1
ATOM 764 O O . MET A 1 102 ? -5.015 -3.640 2.286 1.00 98.00 102 MET A O 1
ATOM 768 N N . ILE A 1 103 ? -4.470 -1.538 2.872 1.00 98.44 103 ILE A N 1
ATOM 769 C CA . ILE A 1 103 ? -4.541 -0.943 1.541 1.00 98.44 103 ILE A CA 1
ATOM 770 C C . ILE A 1 103 ? -3.205 -0.257 1.279 1.00 98.44 103 ILE A C 1
ATOM 772 O O . ILE A 1 103 ? -2.733 0.524 2.105 1.00 98.44 103 ILE A O 1
ATOM 776 N N . THR A 1 104 ? -2.573 -0.517 0.143 1.00 97.56 104 THR A N 1
ATOM 777 C CA . THR A 1 104 ? -1.263 0.063 -0.138 1.00 97.56 104 THR A CA 1
ATOM 778 C C . THR A 1 104 ? -1.053 0.352 -1.611 1.00 97.56 104 THR A C 1
ATOM 780 O O . THR A 1 104 ? -1.567 -0.375 -2.448 1.00 97.56 104 THR A O 1
ATOM 783 N N . ASP A 1 105 ? -0.321 1.413 -1.946 1.00 96.75 105 ASP A N 1
ATOM 784 C CA . ASP A 1 105 ? 0.159 1.601 -3.319 1.00 96.75 105 ASP A CA 1
ATOM 785 C C . ASP A 1 105 ? 1.130 0.488 -3.729 1.00 96.75 105 ASP A C 1
ATOM 787 O O . ASP A 1 105 ? 1.879 -0.029 -2.896 1.00 96.75 105 ASP A O 1
ATOM 791 N N . LEU A 1 106 ? 1.150 0.167 -5.025 1.00 96.44 106 LEU A N 1
ATOM 792 C CA . LEU A 1 106 ? 2.164 -0.692 -5.627 1.00 96.44 106 LEU A CA 1
ATOM 793 C C . LEU A 1 106 ? 3.571 -0.193 -5.265 1.00 96.44 106 LEU A C 1
ATOM 795 O O . LEU A 1 106 ? 3.877 0.998 -5.346 1.00 96.44 106 LEU A O 1
ATOM 799 N N . CYS A 1 107 ? 4.431 -1.117 -4.862 1.00 95.12 107 CYS A N 1
ATOM 800 C CA . CYS A 1 107 ? 5.823 -0.877 -4.508 1.00 95.12 107 CYS A CA 1
ATOM 801 C C . CYS A 1 107 ? 6.664 -2.113 -4.884 1.00 95.12 107 CYS A C 1
ATOM 803 O O . CYS A 1 107 ? 6.098 -3.124 -5.312 1.00 95.12 107 CYS A O 1
ATOM 805 N N . PRO A 1 108 ? 8.001 -2.059 -4.775 1.00 95.44 108 PRO A N 1
ATOM 806 C CA . PRO A 1 108 ? 8.851 -3.239 -4.928 1.00 95.44 108 PRO A CA 1
ATOM 807 C C . PRO A 1 108 ? 8.421 -4.396 -4.012 1.00 95.44 108 PRO A C 1
ATOM 809 O O . PRO A 1 108 ? 7.909 -4.167 -2.914 1.00 95.44 108 PRO A O 1
ATOM 812 N N . ALA A 1 109 ? 8.588 -5.643 -4.460 1.00 96.06 109 ALA A N 1
ATOM 813 C CA . ALA A 1 109 ? 8.042 -6.810 -3.761 1.00 96.06 109 ALA A CA 1
ATOM 814 C C . ALA A 1 109 ? 8.633 -7.004 -2.354 1.00 96.06 109 ALA A C 1
ATOM 816 O O . ALA A 1 109 ? 7.927 -7.408 -1.434 1.00 96.06 109 ALA A O 1
ATOM 817 N N . ASP A 1 110 ? 9.908 -6.680 -2.165 1.00 94.19 110 ASP A N 1
ATOM 818 C CA . ASP A 1 110 ? 10.582 -6.680 -0.868 1.00 94.19 110 ASP A CA 1
ATOM 819 C C . ASP A 1 110 ? 9.981 -5.639 0.092 1.00 94.19 110 ASP A C 1
ATOM 821 O O . ASP A 1 110 ? 9.679 -5.965 1.242 1.00 94.19 110 ASP A O 1
ATOM 825 N N . VAL A 1 111 ? 9.707 -4.423 -0.389 1.00 94.69 111 VAL A N 1
ATOM 826 C CA . VAL A 1 111 ? 8.995 -3.384 0.375 1.00 94.69 111 VAL A CA 1
ATOM 827 C C . VAL A 1 111 ? 7.566 -3.831 0.690 1.00 94.69 111 VAL A C 1
ATOM 829 O O . VAL A 1 111 ? 7.087 -3.674 1.814 1.00 94.69 111 VAL A O 1
ATOM 832 N N . LEU A 1 112 ? 6.874 -4.447 -0.269 1.00 95.69 112 LEU A N 1
ATOM 833 C CA . LEU A 1 112 ? 5.523 -4.962 -0.060 1.00 95.69 112 LEU A CA 1
ATOM 834 C C . LEU A 1 112 ? 5.495 -6.052 1.021 1.00 95.69 112 LEU A C 1
ATOM 836 O O . LEU A 1 112 ? 4.608 -6.045 1.873 1.00 95.69 112 LEU A O 1
ATOM 840 N N . LEU A 1 113 ? 6.490 -6.942 1.048 1.00 95.12 113 LEU A N 1
ATOM 841 C CA . LEU A 1 113 ? 6.647 -7.945 2.105 1.00 95.12 113 LEU A CA 1
ATOM 842 C C . LEU A 1 113 ? 6.896 -7.305 3.479 1.00 95.12 113 LEU A C 1
ATOM 844 O O . LEU A 1 113 ? 6.349 -7.778 4.477 1.00 95.12 113 LEU A O 1
ATOM 848 N N . GLN A 1 114 ? 7.652 -6.205 3.548 1.00 92.88 114 GLN A N 1
ATOM 849 C CA . GLN A 1 114 ? 7.822 -5.447 4.794 1.00 92.88 114 GLN A CA 1
ATOM 850 C C . GLN A 1 114 ? 6.490 -4.860 5.284 1.00 92.88 114 GLN A C 1
ATOM 852 O O . GLN A 1 114 ? 6.167 -4.979 6.469 1.00 92.88 114 GLN A O 1
ATOM 857 N N . ARG A 1 115 ? 5.675 -4.305 4.375 1.00 95.06 115 ARG A N 1
ATOM 858 C CA . ARG A 1 115 ? 4.315 -3.829 4.688 1.00 95.06 115 ARG A CA 1
ATOM 859 C C . ARG A 1 115 ? 3.432 -4.971 5.190 1.00 95.06 115 ARG A C 1
ATOM 861 O O . ARG A 1 115 ? 2.813 -4.840 6.245 1.00 95.06 115 ARG A O 1
ATOM 868 N N . ILE A 1 116 ? 3.437 -6.117 4.505 1.00 94.94 116 ILE A N 1
ATOM 869 C CA . ILE A 1 116 ? 2.698 -7.327 4.912 1.00 94.94 116 ILE A CA 1
ATOM 870 C C . ILE A 1 116 ? 3.091 -7.777 6.324 1.00 94.94 116 ILE A C 1
ATOM 872 O O . ILE A 1 116 ? 2.233 -8.242 7.067 1.00 94.94 116 ILE A O 1
ATOM 876 N N . GLY A 1 117 ? 4.333 -7.552 6.761 1.00 92.94 117 GLY A N 1
ATOM 877 C CA . GLY A 1 117 ? 4.768 -7.816 8.138 1.00 92.94 117 GLY A CA 1
ATOM 878 C C . GLY A 1 117 ? 3.999 -7.048 9.230 1.00 92.94 117 GLY A C 1
ATOM 879 O O . GLY A 1 117 ? 4.121 -7.376 10.413 1.00 92.94 117 GLY A O 1
ATOM 880 N N . ARG A 1 118 ? 3.200 -6.036 8.863 1.00 93.12 118 ARG A N 1
ATOM 881 C CA . ARG A 1 118 ? 2.281 -5.303 9.755 1.00 93.12 118 ARG A CA 1
ATOM 882 C C . ARG A 1 118 ? 0.839 -5.804 9.672 1.00 93.12 118 ARG A C 1
ATOM 884 O O . ARG A 1 118 ? 0.016 -5.439 10.510 1.00 93.12 118 ARG A O 1
ATOM 891 N N . LEU A 1 119 ? 0.513 -6.647 8.697 1.00 94.00 119 LEU A N 1
ATOM 892 C CA . LEU A 1 119 ? -0.789 -7.290 8.564 1.00 94.00 119 LEU A CA 1
ATOM 893 C C . LEU A 1 119 ? -0.805 -8.563 9.409 1.00 94.00 119 LEU A C 1
ATOM 895 O O . LEU A 1 119 ? 0.049 -9.430 9.267 1.00 94.00 119 LEU A O 1
ATOM 899 N N . HIS A 1 120 ? -1.770 -8.669 10.322 1.00 93.06 120 HIS A N 1
ATOM 900 C CA . HIS A 1 120 ? -1.954 -9.842 11.184 1.00 93.06 120 HIS A CA 1
ATOM 901 C C . HIS A 1 120 ? -0.713 -10.229 12.016 1.00 93.06 120 HIS A C 1
ATOM 903 O O . HIS A 1 120 ? -0.600 -11.359 12.481 1.00 93.06 120 HIS A O 1
ATOM 909 N N . ARG A 1 121 ? 0.179 -9.261 12.286 1.00 90.44 121 ARG A N 1
ATOM 910 C CA . ARG A 1 121 ? 1.469 -9.450 12.981 1.00 90.44 121 ARG A CA 1
ATOM 911 C C . ARG A 1 121 ? 1.403 -10.308 14.257 1.00 90.44 121 ARG A C 1
ATOM 913 O O . ARG A 1 121 ? 2.290 -11.124 14.488 1.00 90.44 121 ARG A O 1
ATOM 920 N N . HIS A 1 122 ? 0.375 -10.132 15.091 1.00 88.25 122 HIS A N 1
ATOM 921 C CA . HIS A 1 122 ? 0.200 -10.899 16.330 1.00 88.25 122 HIS A CA 1
ATOM 922 C C . HIS A 1 122 ? -0.871 -11.984 16.173 1.00 88.25 122 HIS A C 1
ATOM 924 O O . HIS A 1 122 ? -2.065 -11.689 16.121 1.00 88.25 122 HIS A O 1
ATOM 930 N N . ALA A 1 123 ? -0.448 -13.249 16.163 1.00 81.19 123 ALA A N 1
ATOM 931 C CA . ALA A 1 123 ? -1.328 -14.400 15.936 1.00 81.19 123 ALA A CA 1
ATOM 932 C C . ALA A 1 123 ? -2.408 -14.606 17.018 1.00 81.19 123 ALA A C 1
ATOM 934 O O . ALA A 1 123 ? -3.433 -15.222 16.751 1.00 81.19 123 ALA A O 1
ATOM 935 N N . LYS A 1 124 ? -2.192 -14.100 18.239 1.00 81.50 124 LYS A N 1
ATOM 936 C CA . LYS A 1 124 ? -3.107 -14.292 19.380 1.00 81.50 124 LYS A CA 1
ATOM 937 C C . LYS A 1 124 ? -4.283 -13.308 19.411 1.00 81.50 124 LYS A C 1
ATOM 939 O O . LYS A 1 124 ? -5.174 -13.468 20.237 1.00 81.50 124 LYS A O 1
ATOM 944 N N . ASN A 1 125 ? -4.286 -12.288 18.553 1.00 83.19 125 ASN A N 1
ATOM 945 C CA . ASN A 1 125 ? -5.340 -11.278 18.567 1.00 83.19 125 ASN A CA 1
ATOM 946 C C . ASN A 1 125 ? -6.639 -11.858 18.000 1.00 83.19 125 ASN A C 1
ATOM 948 O O . ASN A 1 125 ? -6.657 -12.332 16.863 1.00 83.19 125 ASN A O 1
ATOM 952 N N . ALA A 1 126 ? -7.732 -11.752 18.759 1.00 86.50 126 ALA A N 1
ATOM 953 C CA . ALA A 1 126 ? -9.068 -11.994 18.229 1.00 86.50 126 ALA A CA 1
ATOM 954 C C . ALA A 1 126 ? -9.350 -11.000 17.093 1.00 86.50 126 ALA A C 1
ATOM 956 O O . ALA A 1 126 ? -9.107 -9.801 17.238 1.00 86.50 126 ALA A O 1
ATOM 957 N N . ARG A 1 127 ? -9.827 -11.494 15.950 1.00 90.50 127 ARG A N 1
ATOM 958 C CA . ARG A 1 127 ? -10.128 -10.664 14.778 1.00 90.50 127 ARG A CA 1
ATOM 959 C C . ARG A 1 127 ? -11.636 -10.418 14.680 1.00 90.50 127 ARG A C 1
ATOM 961 O O . ARG A 1 127 ? -12.402 -11.329 14.998 1.00 90.50 127 ARG A O 1
ATOM 968 N N . PRO A 1 128 ? -12.076 -9.231 14.227 1.00 91.38 128 PRO A N 1
ATOM 969 C CA . PRO A 1 128 ? -13.483 -8.987 13.928 1.00 91.38 128 PRO A CA 1
ATOM 970 C C . PRO A 1 128 ? -14.026 -9.962 12.874 1.00 91.38 128 PRO A C 1
ATOM 972 O O . PRO A 1 128 ? -13.274 -10.519 12.063 1.00 91.38 128 PRO A O 1
ATOM 975 N N . ALA A 1 129 ? -15.347 -10.147 12.861 1.00 90.44 129 ALA A N 1
ATOM 976 C CA . ALA A 1 129 ? -16.014 -10.964 11.852 1.00 90.44 129 ALA A CA 1
ATOM 977 C C . ALA A 1 129 ? -15.681 -10.454 10.437 1.00 90.44 129 ALA A C 1
ATOM 979 O O . ALA A 1 129 ? -15.679 -9.254 10.188 1.00 90.44 129 ALA A O 1
ATOM 980 N N . GLY A 1 130 ? -15.355 -11.365 9.515 1.00 91.06 130 GLY A N 1
ATOM 981 C CA . GLY A 1 130 ? -14.923 -11.015 8.152 1.00 91.06 130 GLY A CA 1
ATOM 982 C C . GLY A 1 130 ? -13.428 -10.690 7.994 1.00 91.06 130 GLY A C 1
ATOM 983 O O . GLY A 1 130 ? -12.951 -10.609 6.862 1.00 91.06 130 GLY A O 1
ATOM 984 N N . PHE A 1 131 ? -12.669 -10.596 9.095 1.00 93.38 131 PHE A N 1
ATOM 985 C CA . PHE A 1 131 ? -11.229 -10.283 9.100 1.00 93.38 131 PHE A CA 1
ATOM 986 C C . PHE A 1 131 ? -10.365 -11.380 9.740 1.00 93.38 131 PHE A C 1
ATOM 988 O O . PHE A 1 131 ? -9.236 -11.131 10.155 1.00 93.38 131 PHE A O 1
ATOM 995 N N . GLY A 1 132 ? -10.880 -12.613 9.816 1.00 91.19 132 GLY A N 1
ATOM 996 C CA . GLY A 1 132 ? -10.128 -13.773 10.313 1.00 91.19 132 GLY A CA 1
ATOM 997 C C . GLY A 1 132 ? -8.968 -14.195 9.404 1.00 91.19 132 GLY A C 1
ATOM 998 O O . GLY A 1 132 ? -7.984 -14.743 9.889 1.00 91.19 132 GLY A O 1
ATOM 999 N N . ALA A 1 133 ? -9.056 -13.899 8.104 1.00 91.19 133 ALA A N 1
ATOM 1000 C CA . ALA A 1 133 ? -7.973 -14.090 7.145 1.00 91.19 133 ALA A CA 1
ATOM 1001 C C . ALA A 1 133 ? -7.321 -12.737 6.792 1.00 91.19 133 ALA A C 1
ATOM 1003 O O . ALA A 1 133 ? -8.045 -11.751 6.614 1.00 91.19 133 ALA A O 1
ATOM 1004 N N . PRO A 1 134 ? -5.982 -12.666 6.664 1.00 93.25 134 PRO A N 1
ATOM 1005 C CA . PRO A 1 134 ? -5.291 -11.445 6.267 1.00 93.25 134 PRO A CA 1
ATOM 1006 C C . PRO A 1 134 ? -5.665 -11.055 4.839 1.00 93.25 134 PRO A C 1
ATOM 1008 O O . PRO A 1 134 ? -5.604 -11.870 3.920 1.00 93.25 134 PRO A O 1
ATOM 1011 N N . ARG A 1 135 ? -6.040 -9.787 4.647 1.00 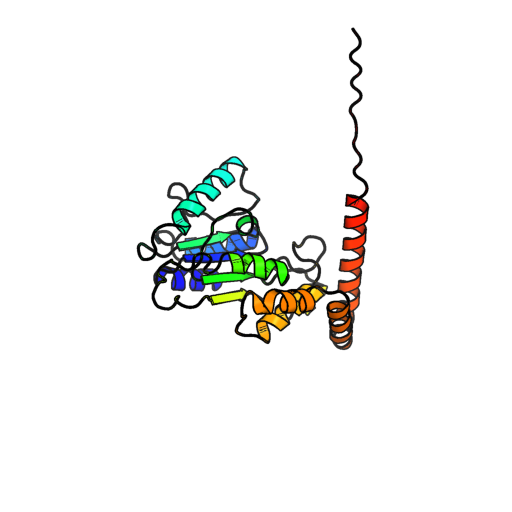95.25 135 ARG A N 1
ATOM 1012 C CA . ARG A 1 135 ? -6.402 -9.232 3.339 1.00 95.25 135 ARG A CA 1
ATOM 1013 C C . ARG A 1 135 ? -5.613 -7.959 3.060 1.00 95.25 135 ARG A C 1
ATOM 1015 O O . ARG A 1 135 ? -5.540 -7.061 3.900 1.00 95.25 135 ARG A O 1
ATOM 1022 N N . LEU A 1 136 ? -5.061 -7.901 1.856 1.00 96.44 136 LEU A N 1
ATOM 1023 C CA . LEU A 1 136 ? -4.279 -6.794 1.326 1.00 96.44 136 LEU A CA 1
ATOM 1024 C C . LEU A 1 136 ? -4.895 -6.346 -0.002 1.00 96.44 136 LEU A C 1
ATOM 1026 O O . LEU A 1 136 ? -5.168 -7.176 -0.865 1.00 96.44 136 LEU A O 1
ATOM 1030 N N . VAL A 1 137 ? -5.081 -5.041 -0.171 1.00 97.81 137 VAL A N 1
ATOM 1031 C CA . VAL A 1 137 ? -5.424 -4.416 -1.451 1.00 97.81 137 VAL A CA 1
ATOM 1032 C C . VAL A 1 137 ? -4.219 -3.626 -1.935 1.00 97.81 137 VAL A C 1
ATOM 1034 O O . VAL A 1 137 ? -3.810 -2.662 -1.288 1.00 97.81 137 VAL A O 1
ATOM 1037 N N . VAL A 1 138 ? -3.667 -4.025 -3.079 1.00 97.31 138 VAL A N 1
ATOM 1038 C CA . VAL A 1 138 ? -2.608 -3.276 -3.760 1.00 97.31 138 VAL A CA 1
ATOM 1039 C C . VAL A 1 138 ? -3.247 -2.368 -4.801 1.00 97.31 138 VAL A C 1
ATOM 1041 O O . VAL A 1 138 ? -3.964 -2.819 -5.690 1.00 97.31 138 VAL A O 1
ATOM 1044 N N . LEU A 1 139 ? -2.997 -1.074 -4.672 1.00 96.19 139 LEU A N 1
ATOM 1045 C CA . LEU A 1 139 ? -3.471 -0.039 -5.569 1.00 96.19 139 LEU A CA 1
ATOM 1046 C C . LEU A 1 139 ? -2.436 0.133 -6.672 1.00 96.19 139 LEU A C 1
ATOM 1048 O O . LEU A 1 139 ? -1.307 0.557 -6.428 1.00 96.19 139 LEU A O 1
ATOM 1052 N N . SER A 1 140 ? -2.831 -0.227 -7.884 1.00 93.94 140 SER A N 1
ATOM 1053 C CA . SER A 1 140 ? -1.989 -0.179 -9.069 1.00 93.94 140 SER A CA 1
ATOM 1054 C C . SER A 1 140 ? -2.798 0.375 -10.237 1.00 93.94 140 SER A C 1
ATOM 1056 O O . SER A 1 140 ? -3.976 0.039 -10.355 1.00 93.94 140 SER A O 1
ATOM 1058 N N . PRO A 1 141 ? -2.184 1.167 -11.130 1.00 91.38 141 PRO A N 1
ATOM 1059 C CA . PRO A 1 141 ? -2.693 1.349 -12.479 1.00 91.38 141 PRO A CA 1
ATOM 1060 C C . PRO A 1 141 ? -2.809 0.001 -13.204 1.00 91.38 141 PRO A C 1
ATOM 1062 O O . PRO A 1 141 ? -2.038 -0.927 -12.927 1.00 91.38 141 PRO A O 1
ATOM 1065 N N . ASP A 1 142 ? -3.734 -0.085 -14.159 1.00 90.00 142 ASP A N 1
ATOM 1066 C CA . ASP A 1 142 ? -3.899 -1.269 -15.014 1.00 90.00 142 ASP A CA 1
ATOM 1067 C C . ASP A 1 142 ? -2.699 -1.476 -15.950 1.00 90.00 142 ASP A C 1
ATOM 1069 O O . ASP A 1 142 ? -2.345 -2.611 -16.283 1.00 90.00 142 ASP A O 1
ATOM 1073 N N . ASP A 1 143 ? -2.048 -0.375 -16.329 1.00 92.38 143 ASP A N 1
ATOM 1074 C CA . ASP A 1 143 ? -0.852 -0.334 -17.161 1.00 92.38 143 ASP A CA 1
ATOM 1075 C C . ASP A 1 143 ? 0.144 0.697 -16.613 1.00 92.38 143 ASP A C 1
ATOM 1077 O O . ASP A 1 143 ? -0.222 1.823 -16.264 1.00 92.38 143 ASP A O 1
ATOM 1081 N N . LEU A 1 144 ? 1.414 0.301 -16.540 1.00 94.31 144 LEU A N 1
ATOM 1082 C CA . LEU A 1 144 ? 2.517 1.149 -16.096 1.00 94.31 144 LEU A CA 1
ATOM 1083 C C . LEU A 1 144 ? 3.248 1.831 -17.261 1.00 94.31 144 LEU A C 1
ATOM 1085 O O . LEU A 1 144 ? 4.020 2.756 -17.017 1.00 94.31 144 LEU A O 1
ATOM 1089 N N . ALA A 1 145 ? 3.000 1.442 -18.518 1.00 93.75 145 ALA A N 1
ATOM 1090 C CA . ALA A 1 145 ? 3.665 2.033 -19.678 1.00 93.75 145 ALA A CA 1
ATOM 1091 C C . ALA A 1 145 ? 3.515 3.569 -19.779 1.00 93.75 145 ALA A C 1
ATOM 1093 O O . ALA A 1 145 ? 4.506 4.226 -20.111 1.00 93.75 145 ALA A O 1
ATOM 1094 N N . PRO A 1 146 ? 2.367 4.197 -19.439 1.00 93.50 146 PRO A N 1
ATOM 1095 C CA . PRO A 1 146 ? 2.269 5.660 -19.421 1.00 93.50 146 PRO A CA 1
ATOM 1096 C C . PRO A 1 146 ? 3.282 6.326 -18.474 1.00 93.50 146 PRO A C 1
ATOM 1098 O O . PRO A 1 146 ? 3.801 7.408 -18.771 1.00 93.50 146 PRO A O 1
ATOM 1101 N N . LEU A 1 147 ? 3.637 5.651 -17.373 1.00 91.75 147 LEU A N 1
ATOM 1102 C CA . LEU A 1 147 ? 4.565 6.161 -16.360 1.00 91.75 147 LEU A CA 1
ATOM 1103 C C . LEU A 1 147 ? 6.015 6.247 -16.849 1.00 91.75 147 LEU A C 1
ATOM 1105 O O . LEU A 1 147 ? 6.813 6.964 -16.248 1.00 91.75 147 LEU A O 1
ATOM 1109 N N . LEU A 1 148 ? 6.353 5.582 -17.962 1.00 90.06 148 LEU A N 1
ATOM 1110 C CA . LEU A 1 148 ? 7.666 5.694 -18.611 1.00 90.06 148 LEU A CA 1
ATOM 1111 C C . LEU A 1 148 ? 7.972 7.129 -19.060 1.00 90.06 148 LEU A C 1
ATOM 1113 O O . LEU A 1 148 ? 9.140 7.505 -19.157 1.00 90.06 148 LEU A O 1
ATOM 1117 N N . SER A 1 149 ? 6.924 7.904 -19.353 1.00 89.44 149 SER A N 1
ATOM 1118 C CA . SER A 1 149 ? 7.011 9.290 -19.827 1.00 89.44 149 SER A CA 1
ATOM 1119 C C . SER A 1 149 ? 6.385 10.294 -18.858 1.00 89.44 149 SER A C 1
ATOM 1121 O O . SER A 1 149 ? 6.802 11.449 -18.818 1.00 89.44 149 SER A O 1
ATOM 1123 N N . GLN A 1 150 ? 5.407 9.861 -18.057 1.00 89.44 150 GLN A N 1
ATOM 1124 C CA . GLN A 1 150 ? 4.676 10.705 -17.115 1.00 89.44 150 GLN A CA 1
ATOM 1125 C C . GLN A 1 150 ? 4.658 10.059 -15.724 1.00 89.44 150 GLN A C 1
ATOM 1127 O O . GLN A 1 150 ? 3.696 9.370 -15.382 1.00 89.44 150 GLN A O 1
ATOM 1132 N N . PRO A 1 151 ? 5.705 10.269 -14.908 1.00 86.00 151 PRO A N 1
ATOM 1133 C CA . PRO A 1 151 ? 5.774 9.741 -13.549 1.00 86.00 151 PRO A CA 1
ATOM 1134 C C . PRO A 1 151 ? 4.578 10.171 -12.693 1.00 86.00 151 PRO A C 1
ATOM 1136 O O . PRO A 1 151 ? 4.245 11.356 -12.632 1.00 86.00 151 PRO A O 1
ATOM 1139 N N . GLN A 1 152 ? 3.943 9.223 -12.003 1.00 87.12 152 GLN A N 1
ATOM 1140 C CA . GLN A 1 152 ? 2.775 9.466 -11.145 1.00 87.12 152 GLN A CA 1
ATOM 1141 C C . GLN A 1 152 ? 2.740 8.476 -9.977 1.00 87.12 152 GLN A C 1
ATOM 1143 O O . GLN A 1 152 ? 3.397 7.440 -10.005 1.00 87.12 152 GLN A O 1
ATOM 1148 N N . PHE A 1 153 ? 1.977 8.792 -8.923 1.00 83.75 153 PHE A N 1
ATOM 1149 C CA . PHE A 1 153 ? 1.756 7.911 -7.757 1.00 83.75 153 PHE A CA 1
ATOM 1150 C C . PHE A 1 153 ? 3.039 7.454 -7.026 1.00 83.75 153 PHE A C 1
ATOM 1152 O O . PHE A 1 153 ? 3.035 6.489 -6.264 1.00 83.75 153 PHE A O 1
ATOM 1159 N N . GLY A 1 154 ? 4.147 8.164 -7.244 1.00 79.75 154 GLY A N 1
ATOM 1160 C CA . GLY A 1 154 ? 5.463 7.847 -6.693 1.00 79.75 154 GLY A CA 1
ATOM 1161 C C . GLY A 1 154 ? 6.211 6.764 -7.466 1.00 79.75 154 GLY A C 1
ATOM 1162 O O . GLY A 1 154 ? 7.183 6.217 -6.949 1.00 79.75 154 GLY A O 1
ATOM 1163 N N . MET A 1 155 ? 5.751 6.466 -8.678 1.00 86.81 155 MET A N 1
ATOM 1164 C CA . MET A 1 155 ? 6.295 5.459 -9.572 1.00 86.81 155 MET A CA 1
ATOM 1165 C C . MET A 1 155 ? 6.874 6.127 -10.821 1.00 86.81 155 MET A C 1
ATOM 1167 O O . MET A 1 155 ? 6.210 6.940 -11.474 1.00 86.81 155 MET A O 1
ATOM 1171 N N . GLY A 1 156 ? 8.109 5.756 -11.150 1.00 83.00 156 GLY A N 1
ATOM 1172 C CA . GLY A 1 156 ? 8.864 6.316 -12.265 1.00 83.00 156 GLY A CA 1
ATOM 1173 C C . GLY A 1 156 ? 9.455 7.700 -11.981 1.00 83.00 156 GLY A C 1
ATOM 1174 O O . GLY A 1 156 ? 9.234 8.308 -10.929 1.00 83.00 156 GLY A O 1
ATOM 1175 N N . GLY A 1 157 ? 10.215 8.199 -12.958 1.00 80.31 157 GLY A N 1
ATOM 1176 C CA . GLY A 1 157 ? 10.893 9.497 -12.901 1.00 80.31 157 GLY A CA 1
ATOM 1177 C C . GLY A 1 157 ? 12.040 9.574 -11.892 1.00 80.31 157 GLY A C 1
ATOM 1178 O O . GLY A 1 157 ? 12.298 8.646 -11.130 1.00 80.31 157 GLY A O 1
ATOM 1179 N N . ASP A 1 158 ? 12.706 10.727 -11.858 1.00 72.38 158 ASP A N 1
ATOM 1180 C CA . ASP A 1 158 ? 13.941 10.912 -11.078 1.00 72.38 158 ASP A CA 1
ATOM 1181 C C . ASP A 1 158 ? 13.691 11.324 -9.620 1.00 72.38 158 ASP A C 1
ATOM 1183 O O . ASP A 1 158 ? 14.611 11.388 -8.807 1.00 72.38 158 ASP A O 1
ATOM 1187 N N . HIS A 1 159 ? 12.443 11.631 -9.268 1.00 69.69 159 HIS A N 1
ATOM 1188 C CA . HIS A 1 159 ? 12.084 12.201 -7.963 1.00 69.69 159 HIS A CA 1
ATOM 1189 C C . HIS A 1 159 ? 11.074 11.352 -7.181 1.00 69.69 159 HIS A C 1
ATOM 1191 O O . HIS A 1 159 ? 10.732 11.689 -6.047 1.00 69.69 159 HIS A O 1
ATOM 1197 N N . GLY A 1 160 ? 10.590 10.253 -7.769 1.00 74.94 160 GLY A N 1
ATOM 1198 C CA . GLY A 1 160 ? 9.717 9.298 -7.093 1.00 74.94 160 GLY A CA 1
ATOM 1199 C C . GLY A 1 160 ? 10.489 8.378 -6.134 1.00 74.94 160 GLY A C 1
ATOM 1200 O O . GLY A 1 160 ? 11.680 8.133 -6.348 1.00 74.94 160 GLY A O 1
ATOM 1201 N N . PRO A 1 161 ? 9.829 7.840 -5.088 1.00 84.19 161 PRO A N 1
ATOM 1202 C CA . PRO A 1 161 ? 10.422 6.844 -4.196 1.00 84.19 161 PRO A CA 1
ATOM 1203 C C . PRO A 1 161 ? 10.768 5.532 -4.912 1.00 84.19 161 PRO A C 1
ATOM 1205 O O . PRO A 1 161 ? 11.695 4.851 -4.487 1.00 84.19 161 PRO A O 1
ATOM 1208 N N . TYR A 1 162 ? 10.057 5.180 -5.992 1.00 89.81 162 TYR A N 1
ATOM 1209 C CA . TYR A 1 162 ? 10.287 3.945 -6.744 1.00 89.81 162 TYR A CA 1
ATOM 1210 C C . TYR A 1 162 ? 10.459 4.247 -8.233 1.00 89.81 162 TYR A C 1
ATOM 1212 O O . TYR A 1 162 ? 9.491 4.470 -8.960 1.00 89.81 162 TYR A O 1
ATOM 1220 N N . ARG A 1 163 ? 11.715 4.282 -8.679 1.00 87.75 163 ARG A N 1
ATOM 1221 C CA . ARG A 1 163 ? 12.086 4.716 -10.036 1.00 87.75 163 ARG A CA 1
ATOM 1222 C C . ARG A 1 163 ? 12.107 3.570 -11.044 1.00 87.75 163 ARG A C 1
ATOM 1224 O O . ARG A 1 163 ? 11.776 3.775 -12.208 1.00 87.75 163 ARG A O 1
ATOM 1231 N N . ASP A 1 164 ? 12.447 2.372 -10.574 1.00 92.56 164 ASP A N 1
ATOM 1232 C CA . ASP A 1 164 ? 12.545 1.170 -11.398 1.00 92.56 164 ASP A CA 1
ATOM 1233 C C . ASP A 1 164 ? 11.152 0.633 -11.751 1.00 92.56 164 ASP A C 1
ATOM 1235 O O . ASP A 1 164 ? 10.533 -0.144 -11.018 1.00 92.56 164 ASP A O 1
ATOM 1239 N N . LEU A 1 165 ? 10.637 1.086 -12.893 1.00 94.19 165 LEU A N 1
ATOM 1240 C CA . LEU A 1 165 ? 9.328 0.671 -13.390 1.00 94.19 165 LEU A CA 1
ATOM 1241 C C . LEU A 1 165 ? 9.294 -0.808 -13.795 1.00 94.19 165 LEU A C 1
ATOM 1243 O O . LEU A 1 165 ? 8.220 -1.401 -13.743 1.00 94.19 165 LEU A O 1
ATOM 1247 N N . VAL A 1 166 ? 10.425 -1.420 -14.168 1.00 95.94 166 VAL A N 1
ATOM 1248 C CA . VAL A 1 166 ? 10.468 -2.854 -14.512 1.00 95.94 166 VAL A CA 1
ATOM 1249 C C . VAL A 1 166 ? 10.292 -3.692 -13.249 1.00 95.94 166 VAL A C 1
ATOM 1251 O O . VAL A 1 166 ? 9.504 -4.635 -13.243 1.00 95.94 166 VAL A O 1
ATOM 1254 N N . MET A 1 167 ? 10.951 -3.307 -12.155 1.00 95.81 167 MET A N 1
ATOM 1255 C CA . MET A 1 167 ? 10.749 -3.915 -10.836 1.00 95.81 167 MET A CA 1
ATOM 1256 C C . MET A 1 167 ? 9.299 -3.773 -10.354 1.00 95.81 167 MET A C 1
ATOM 1258 O O . MET A 1 167 ? 8.709 -4.731 -9.854 1.00 95.81 167 MET A O 1
ATOM 1262 N N . LEU A 1 168 ? 8.690 -2.597 -10.534 1.00 96.50 168 LEU A N 1
ATOM 1263 C CA . LEU A 1 168 ? 7.281 -2.386 -10.189 1.00 96.50 168 LEU A CA 1
ATOM 1264 C C . LEU A 1 168 ? 6.338 -3.229 -11.056 1.00 96.50 168 LEU A C 1
ATOM 1266 O O . LEU A 1 168 ? 5.388 -3.806 -10.529 1.00 96.50 168 LEU A O 1
ATOM 1270 N N . GLU A 1 169 ? 6.611 -3.345 -12.356 1.00 97.50 169 GLU A N 1
ATOM 1271 C CA . GLU A 1 169 ? 5.850 -4.207 -13.264 1.00 97.50 169 GLU A CA 1
ATOM 1272 C C . GLU A 1 169 ? 5.979 -5.685 -12.877 1.00 97.50 169 GLU A C 1
ATOM 1274 O O . GLU A 1 169 ? 4.977 -6.404 -12.882 1.00 97.50 169 GLU A O 1
ATOM 1279 N N . ALA A 1 170 ? 7.167 -6.130 -12.459 1.00 97.50 170 ALA A N 1
ATOM 1280 C CA . ALA A 1 170 ? 7.362 -7.472 -11.925 1.00 97.50 170 ALA A CA 1
ATOM 1281 C C . ALA A 1 170 ? 6.474 -7.708 -10.692 1.00 97.50 170 ALA A C 1
ATOM 1283 O O . ALA A 1 170 ? 5.694 -8.663 -10.675 1.00 97.50 170 ALA A O 1
ATOM 1284 N N . THR A 1 171 ? 6.492 -6.804 -9.703 1.00 97.44 171 THR A N 1
ATOM 1285 C CA . THR A 1 171 ? 5.603 -6.913 -8.532 1.00 97.44 171 THR A CA 1
ATOM 1286 C C . THR A 1 171 ? 4.128 -6.902 -8.930 1.00 97.44 171 THR A C 1
ATOM 1288 O O . THR A 1 171 ? 3.343 -7.696 -8.409 1.00 97.44 171 THR A O 1
ATOM 1291 N N . ARG A 1 172 ? 3.727 -6.038 -9.871 1.00 97.38 172 ARG A N 1
ATOM 1292 C CA . ARG A 1 172 ? 2.338 -5.941 -10.336 1.00 97.38 172 ARG A CA 1
ATOM 1293 C C . ARG A 1 172 ? 1.853 -7.259 -10.934 1.00 97.38 172 ARG A C 1
ATOM 1295 O O . ARG A 1 172 ? 0.752 -7.699 -10.606 1.00 97.38 172 ARG A O 1
ATOM 1302 N N . ARG A 1 173 ? 2.676 -7.912 -11.763 1.00 96.38 173 ARG A N 1
ATOM 1303 C CA . ARG A 1 173 ? 2.376 -9.239 -12.323 1.00 96.38 173 ARG A CA 1
ATOM 1304 C C . ARG A 1 173 ? 2.257 -10.290 -11.226 1.00 96.38 173 ARG A C 1
ATOM 1306 O O . ARG A 1 173 ? 1.273 -11.016 -11.212 1.00 96.38 173 ARG A O 1
ATOM 1313 N N . LEU A 1 174 ? 3.166 -10.307 -10.248 1.00 96.06 174 LEU A N 1
ATOM 1314 C CA . LEU A 1 174 ? 3.086 -11.242 -9.117 1.00 96.06 174 LEU A CA 1
ATOM 1315 C C . LEU A 1 174 ? 1.791 -11.090 -8.313 1.00 96.06 174 LEU A C 1
ATOM 1317 O O . LEU A 1 174 ? 1.183 -12.096 -7.947 1.00 96.06 174 LEU A O 1
ATOM 1321 N N . VAL A 1 175 ? 1.361 -9.852 -8.056 1.00 95.31 175 VAL A N 1
ATOM 1322 C CA . VAL A 1 175 ? 0.102 -9.553 -7.356 1.00 95.31 175 VAL A CA 1
ATOM 1323 C C . VAL A 1 175 ? -1.111 -9.964 -8.193 1.00 95.31 175 VAL A C 1
ATOM 1325 O O . VAL A 1 175 ? -2.050 -10.549 -7.662 1.00 95.31 175 VAL A O 1
ATOM 1328 N N . ARG A 1 176 ? -1.103 -9.674 -9.499 1.00 93.44 176 ARG A N 1
ATOM 1329 C CA . ARG A 1 176 ? -2.202 -10.017 -10.411 1.00 93.44 176 ARG A CA 1
ATOM 1330 C C . ARG A 1 176 ? -2.346 -11.529 -10.591 1.00 93.44 176 ARG A C 1
ATOM 1332 O O . ARG A 1 176 ? -3.460 -12.042 -10.580 1.00 93.44 176 ARG A O 1
ATOM 1339 N N . ASP A 1 177 ? -1.227 -12.221 -10.765 1.00 92.81 177 ASP A N 1
ATOM 1340 C CA . ASP A 1 177 ? -1.194 -13.636 -11.135 1.00 92.81 177 ASP A CA 1
ATOM 1341 C C . ASP A 1 177 ? -1.362 -14.553 -9.909 1.00 92.81 177 ASP A C 1
ATOM 1343 O O . ASP A 1 177 ? -1.683 -15.731 -10.056 1.00 92.81 177 ASP A O 1
ATOM 1347 N N . ASN A 1 178 ? -1.198 -14.020 -8.690 1.00 89.94 178 ASN A N 1
ATOM 1348 C CA . ASN A 1 178 ? -1.355 -14.764 -7.442 1.00 89.94 178 ASN A CA 1
ATOM 1349 C C . ASN A 1 178 ? -2.301 -14.034 -6.484 1.00 89.94 178 ASN A C 1
ATOM 1351 O O . ASN A 1 178 ? -1.897 -13.131 -5.753 1.00 89.94 178 ASN A O 1
ATOM 1355 N N . SER A 1 179 ? -3.546 -14.504 -6.390 1.00 88.62 179 SER A N 1
ATOM 1356 C CA . SER A 1 179 ? -4.537 -13.967 -5.447 1.00 88.62 179 SER A CA 1
ATOM 1357 C C . SER A 1 179 ? -4.253 -14.315 -3.979 1.00 88.62 179 SER A C 1
ATOM 1359 O O . SER A 1 179 ? -4.951 -13.846 -3.080 1.00 88.62 179 SER A O 1
ATOM 1361 N N . THR A 1 180 ? -3.286 -15.192 -3.702 1.00 93.31 180 THR A N 1
ATOM 1362 C CA . THR A 1 180 ? -2.937 -15.625 -2.345 1.00 93.31 180 THR A CA 1
ATOM 1363 C C . THR A 1 180 ? -1.443 -15.860 -2.239 1.00 93.31 180 THR A C 1
ATOM 1365 O O . THR A 1 180 ? -0.869 -16.592 -3.041 1.00 93.31 180 THR A O 1
ATOM 1368 N N . TRP A 1 181 ? -0.816 -15.244 -1.237 1.00 94.44 181 TRP A N 1
ATOM 1369 C CA . TRP A 1 181 ? 0.603 -15.414 -0.945 1.00 94.44 181 TRP A CA 1
ATOM 1370 C C . TRP A 1 181 ? 0.780 -16.198 0.359 1.00 94.44 181 TRP A C 1
ATOM 1372 O O . TRP A 1 181 ? 0.344 -15.758 1.423 1.00 94.44 181 TRP A O 1
ATOM 1382 N N . ALA A 1 182 ? 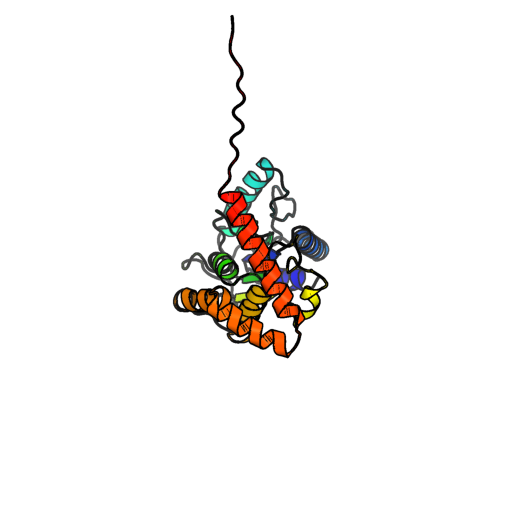1.430 -17.358 0.287 1.00 93.69 182 ALA A N 1
ATOM 1383 C CA . ALA A 1 182 ? 1.811 -18.158 1.446 1.00 93.69 182 ALA A CA 1
ATOM 1384 C C . ALA A 1 182 ? 3.133 -17.634 2.027 1.00 93.69 182 ALA A C 1
ATOM 1386 O O . ALA A 1 182 ? 4.216 -17.945 1.532 1.00 93.69 182 ALA A O 1
ATOM 1387 N N . ILE A 1 183 ? 3.044 -16.794 3.055 1.00 91.88 183 ILE A N 1
ATOM 1388 C CA . ILE A 1 183 ? 4.198 -16.188 3.729 1.00 91.88 183 ILE A CA 1
ATOM 1389 C C . ILE A 1 183 ? 4.543 -17.014 4.983 1.00 91.88 183 ILE A C 1
ATOM 1391 O O . ILE A 1 183 ? 3.635 -17.318 5.760 1.00 91.88 183 ILE A O 1
ATOM 1395 N N . PRO A 1 184 ? 5.826 -17.355 5.236 1.00 93.44 184 PRO A N 1
ATOM 1396 C CA . PRO A 1 184 ? 7.036 -16.881 4.549 1.00 93.44 184 PRO A CA 1
ATOM 1397 C C . PRO A 1 184 ? 7.509 -17.737 3.360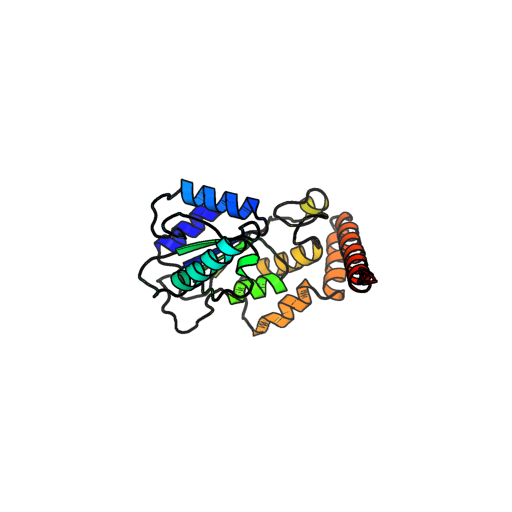 1.00 93.44 184 PRO A C 1
ATOM 1399 O O . PRO A 1 184 ? 8.544 -17.424 2.774 1.00 93.44 184 PRO A O 1
ATOM 1402 N N . GLN A 1 185 ? 6.800 -18.807 2.989 1.00 95.75 185 GLN A N 1
ATOM 1403 C CA . GLN A 1 185 ? 7.245 -19.782 1.979 1.00 95.75 185 GLN A CA 1
ATOM 1404 C C . GLN A 1 185 ? 7.512 -19.138 0.609 1.00 95.75 185 GLN A C 1
ATOM 1406 O O . GLN A 1 185 ? 8.461 -19.507 -0.080 1.00 95.75 185 GLN A O 1
ATOM 1411 N N . MET A 1 186 ? 6.705 -18.147 0.230 1.00 95.50 186 MET A N 1
ATOM 1412 C CA . MET A 1 186 ? 6.827 -17.432 -1.037 1.00 95.50 186 MET A CA 1
ATOM 1413 C C . MET A 1 186 ? 7.825 -16.269 -0.997 1.00 95.50 186 MET A C 1
ATOM 1415 O O . MET A 1 186 ? 8.165 -15.771 -2.065 1.00 95.50 186 MET A O 1
ATOM 1419 N N . ASN A 1 187 ? 8.342 -15.855 0.172 1.00 93.94 187 ASN A N 1
ATOM 1420 C CA . ASN A 1 187 ? 9.195 -14.659 0.300 1.00 93.94 187 ASN A CA 1
ATOM 1421 C C . ASN A 1 187 ? 10.352 -14.664 -0.696 1.00 93.94 187 ASN A C 1
ATOM 1423 O O . ASN A 1 187 ? 10.541 -13.706 -1.438 1.00 93.94 187 ASN A O 1
ATOM 1427 N N . ARG A 1 188 ? 11.108 -15.767 -0.721 1.00 94.75 188 ARG A N 1
ATOM 1428 C CA . ARG A 1 188 ? 12.271 -15.910 -1.596 1.00 94.75 188 ARG A CA 1
ATOM 1429 C C . ARG A 1 188 ? 11.879 -15.790 -3.066 1.00 94.75 188 ARG A C 1
ATOM 1431 O O . ARG A 1 188 ? 12.483 -15.008 -3.782 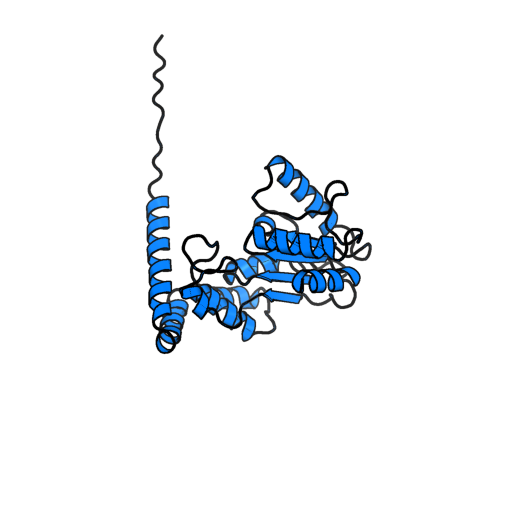1.00 94.75 188 ARG A O 1
ATOM 1438 N N . THR A 1 189 ? 10.844 -16.518 -3.478 1.00 95.38 189 THR A N 1
ATOM 1439 C CA . THR A 1 189 ? 10.387 -16.544 -4.875 1.00 95.38 189 THR A CA 1
ATOM 1440 C C . THR A 1 189 ? 9.887 -15.173 -5.323 1.00 95.38 189 THR A C 1
ATOM 1442 O O . THR A 1 189 ? 10.269 -14.709 -6.391 1.00 95.38 189 THR A O 1
ATOM 1445 N N . LEU A 1 190 ? 9.087 -14.499 -4.491 1.00 95.12 190 LEU A N 1
ATOM 1446 C CA . LEU A 1 190 ? 8.552 -13.167 -4.781 1.00 95.12 190 LEU A CA 1
ATOM 1447 C C . LEU A 1 190 ? 9.670 -12.132 -4.942 1.00 95.12 190 LEU A C 1
ATOM 1449 O O . LEU A 1 190 ? 9.646 -11.346 -5.884 1.00 95.12 190 LEU A O 1
ATOM 1453 N N . VAL A 1 191 ? 10.659 -12.148 -4.042 1.00 94.31 191 VAL A N 1
ATOM 1454 C CA . VAL A 1 191 ? 11.806 -11.235 -4.118 1.00 94.31 191 VAL A CA 1
ATOM 1455 C C . VAL A 1 191 ? 12.666 -11.560 -5.335 1.00 94.31 191 VAL A C 1
ATOM 1457 O O . VAL A 1 191 ? 12.916 -10.673 -6.139 1.00 94.31 191 VAL A O 1
ATOM 1460 N N . GLU A 1 192 ? 13.071 -12.818 -5.526 1.00 94.94 192 GLU A N 1
ATOM 1461 C CA . GLU A 1 192 ? 13.918 -13.212 -6.659 1.00 94.94 192 GLU A CA 1
ATOM 1462 C C . GLU A 1 192 ? 13.259 -12.874 -8.008 1.00 94.94 192 GLU A C 1
ATOM 1464 O O . GLU A 1 192 ? 13.919 -12.331 -8.889 1.00 94.94 192 GLU A O 1
ATOM 1469 N N . GLN A 1 193 ? 11.955 -13.105 -8.170 1.00 95.25 193 GLN A N 1
ATOM 1470 C CA . GLN A 1 193 ? 11.247 -12.780 -9.415 1.00 95.25 193 GLN A CA 1
ATOM 1471 C C . GLN A 1 193 ? 11.108 -11.272 -9.665 1.00 95.25 193 GLN A C 1
ATOM 1473 O O . GLN A 1 193 ? 11.027 -10.862 -10.822 1.00 95.25 193 GLN A O 1
ATOM 1478 N N . ALA A 1 194 ? 11.084 -10.453 -8.611 1.00 93.88 194 ALA A N 1
ATOM 1479 C CA . ALA A 1 194 ? 10.870 -9.012 -8.723 1.00 93.88 194 ALA A CA 1
ATOM 1480 C C . ALA A 1 194 ? 12.148 -8.170 -8.651 1.00 93.88 194 ALA A C 1
ATOM 1482 O O . ALA A 1 194 ? 12.102 -7.002 -9.017 1.00 93.88 194 ALA A O 1
ATOM 1483 N N . THR A 1 195 ? 13.270 -8.706 -8.167 1.00 91.19 195 THR A N 1
ATOM 1484 C CA . THR A 1 195 ? 14.490 -7.908 -7.943 1.00 91.19 195 THR A CA 1
ATOM 1485 C C . THR A 1 195 ? 15.744 -8.503 -8.571 1.00 91.19 195 THR A C 1
ATOM 1487 O O . THR A 1 195 ? 16.726 -7.784 -8.757 1.00 91.19 195 THR A O 1
ATOM 1490 N N . HIS A 1 196 ? 15.747 -9.793 -8.925 1.00 93.50 196 HIS A N 1
ATOM 1491 C CA . HIS A 1 196 ? 16.952 -10.431 -9.443 1.00 93.50 196 HIS A CA 1
ATOM 1492 C C . HIS A 1 196 ? 17.290 -9.920 -10.858 1.00 93.50 196 HIS A C 1
ATOM 1494 O O . HIS A 1 196 ? 16.417 -9.954 -11.732 1.00 93.50 196 HIS A O 1
ATOM 1500 N N . PRO A 1 197 ? 18.553 -9.541 -11.148 1.00 92.38 197 PRO A N 1
ATOM 1501 C CA . PRO A 1 197 ? 18.930 -8.939 -12.430 1.00 92.38 197 PRO A CA 1
ATOM 1502 C C . PRO A 1 197 ? 18.528 -9.765 -13.655 1.00 92.38 197 PRO A C 1
ATOM 1504 O O . PRO A 1 197 ? 18.004 -9.225 -14.620 1.00 92.38 197 PRO A O 1
ATOM 1507 N N . HIS A 1 198 ? 18.694 -11.091 -13.604 1.00 94.38 198 HIS A N 1
ATOM 1508 C CA . HIS A 1 198 ? 18.296 -11.963 -14.716 1.00 94.38 198 HIS A CA 1
ATOM 1509 C C . HIS A 1 198 ? 16.776 -12.010 -14.938 1.00 94.38 198 HIS A C 1
ATOM 1511 O O . HIS A 1 198 ? 16.337 -12.104 -16.082 1.00 94.38 198 HIS A O 1
ATOM 1517 N N . ALA A 1 199 ? 15.976 -11.947 -13.868 1.00 95.38 199 ALA A N 1
ATOM 1518 C CA . ALA A 1 199 ? 14.519 -11.920 -13.985 1.00 95.38 199 ALA A CA 1
ATOM 1519 C C . ALA A 1 199 ? 14.057 -10.579 -14.575 1.00 95.38 199 ALA A C 1
ATOM 1521 O O . ALA A 1 199 ? 13.231 -10.553 -15.488 1.00 95.38 199 ALA A O 1
ATOM 1522 N N . LEU A 1 200 ? 14.658 -9.479 -14.115 1.00 95.88 200 LEU A N 1
ATOM 1523 C CA . LEU A 1 200 ? 14.375 -8.136 -14.614 1.00 95.88 200 LEU A CA 1
ATOM 1524 C C . LEU A 1 200 ? 14.832 -7.930 -16.061 1.00 95.88 200 LEU A C 1
ATOM 1526 O O . LEU A 1 200 ? 14.104 -7.305 -16.828 1.00 95.88 200 LEU A O 1
ATOM 1530 N N . GLU A 1 201 ? 15.971 -8.485 -16.478 1.00 96.25 201 GLU A N 1
ATOM 1531 C CA . GLU A 1 201 ? 16.410 -8.413 -17.879 1.00 96.25 201 GLU A CA 1
ATOM 1532 C C . GLU A 1 201 ? 15.473 -9.205 -18.798 1.00 96.25 201 GLU A C 1
ATOM 1534 O O . GLU A 1 201 ? 15.071 -8.710 -19.852 1.00 96.25 201 GLU A O 1
ATOM 1539 N N . ALA A 1 202 ? 15.057 -10.408 -18.384 1.00 97.25 202 ALA A N 1
ATOM 1540 C CA . ALA A 1 202 ? 14.098 -11.208 -19.144 1.00 97.25 202 ALA A CA 1
ATOM 1541 C C . ALA A 1 202 ? 12.758 -10.472 -19.318 1.00 97.25 202 ALA A C 1
ATOM 1543 O O . ALA A 1 202 ? 12.228 -10.410 -20.431 1.00 97.25 202 ALA A O 1
ATOM 1544 N N . LEU A 1 203 ? 12.250 -9.862 -18.242 1.00 97.38 203 LEU A N 1
ATOM 1545 C CA . LEU A 1 203 ? 11.044 -9.039 -18.281 1.00 97.38 203 LEU A CA 1
ATOM 1546 C C . LEU A 1 203 ? 11.237 -7.785 -19.147 1.00 97.38 203 LEU A C 1
ATOM 1548 O O . LEU A 1 203 ? 10.361 -7.449 -19.938 1.00 97.38 203 LEU A O 1
ATOM 1552 N N . THR A 1 204 ? 12.390 -7.120 -19.059 1.00 97.44 204 THR A N 1
ATOM 1553 C CA . THR A 1 204 ? 12.715 -5.951 -19.893 1.00 97.44 204 THR A CA 1
ATOM 1554 C C . THR A 1 204 ? 12.675 -6.316 -21.374 1.00 97.44 204 THR A C 1
ATOM 1556 O O . THR A 1 204 ? 12.020 -5.627 -22.152 1.00 97.44 204 THR A O 1
ATOM 1559 N N . CYS A 1 205 ? 13.293 -7.437 -21.761 1.00 97.69 205 CYS A N 1
ATOM 1560 C CA . CYS A 1 205 ? 13.268 -7.941 -23.135 1.00 97.69 205 CYS A CA 1
ATOM 1561 C C . CYS A 1 205 ? 11.850 -8.284 -23.614 1.00 97.69 205 CYS A C 1
ATOM 1563 O O . CYS A 1 205 ? 11.546 -8.152 -24.797 1.00 97.69 205 CYS A O 1
ATOM 1565 N N . GLU A 1 206 ? 10.977 -8.759 -22.725 1.00 97.81 206 GLU A N 1
ATOM 1566 C CA . GLU A 1 206 ? 9.568 -8.993 -23.045 1.00 97.81 206 GLU A CA 1
ATOM 1567 C C . GLU A 1 206 ? 8.820 -7.676 -23.289 1.00 97.81 206 GLU A C 1
ATOM 1569 O O . GLU A 1 206 ? 8.186 -7.514 -24.333 1.00 97.81 206 GLU A O 1
ATOM 1574 N N . LEU A 1 207 ? 8.924 -6.734 -22.351 1.00 97.06 207 LEU A N 1
ATOM 1575 C CA . LEU A 1 207 ? 8.225 -5.450 -22.387 1.00 97.06 207 LEU A CA 1
ATOM 1576 C C . LEU A 1 207 ? 8.688 -4.565 -23.553 1.00 97.06 207 LEU A C 1
ATOM 1578 O O . LEU A 1 207 ? 7.868 -3.895 -24.183 1.00 97.06 207 LEU A O 1
ATOM 1582 N N . GLU A 1 208 ? 9.979 -4.605 -23.888 1.00 97.06 208 GLU A N 1
ATOM 1583 C CA . GLU A 1 208 ? 10.571 -3.867 -25.007 1.00 97.06 208 GLU A CA 1
ATOM 1584 C C . GLU A 1 208 ? 9.931 -4.228 -26.354 1.00 97.06 208 GLU A C 1
ATOM 1586 O O . GLU A 1 208 ? 9.737 -3.351 -27.196 1.00 97.06 208 GLU A O 1
ATOM 1591 N N . ARG A 1 209 ? 9.543 -5.498 -26.552 1.00 96.88 209 ARG A N 1
ATOM 1592 C CA . ARG A 1 209 ? 8.878 -5.938 -27.793 1.00 96.88 209 ARG A CA 1
ATOM 1593 C C . ARG A 1 209 ? 7.533 -5.251 -28.011 1.00 96.88 209 ARG A C 1
ATOM 1595 O O . ARG A 1 209 ? 7.094 -5.141 -29.151 1.00 96.88 209 ARG A O 1
ATOM 1602 N N . VAL A 1 210 ? 6.879 -4.822 -26.931 1.00 95.38 210 VAL A N 1
ATOM 1603 C CA . VAL A 1 210 ? 5.597 -4.107 -26.972 1.00 95.38 210 VAL A CA 1
ATOM 1604 C C . VAL A 1 210 ? 5.825 -2.597 -27.004 1.00 95.38 210 VAL A C 1
ATOM 1606 O O . VAL A 1 210 ? 5.181 -1.891 -27.774 1.00 95.38 210 VAL A O 1
ATOM 1609 N N . ASN A 1 211 ? 6.745 -2.094 -26.178 1.00 95.44 211 ASN A N 1
ATOM 1610 C CA . ASN A 1 211 ? 7.107 -0.684 -26.129 1.00 95.44 211 ASN A CA 1
ATOM 1611 C C . ASN A 1 211 ? 8.622 -0.526 -25.870 1.00 95.44 211 ASN A C 1
ATOM 1613 O O . ASN A 1 211 ? 9.073 -0.748 -24.743 1.00 95.44 211 ASN A O 1
ATOM 1617 N N . PRO A 1 212 ? 9.408 -0.067 -26.864 1.00 95.00 212 PRO A N 1
ATOM 1618 C CA . PRO A 1 212 ? 10.859 0.083 -26.734 1.00 95.00 212 PRO A CA 1
ATOM 1619 C C . PRO A 1 212 ? 11.317 0.997 -25.586 1.00 95.00 212 PRO A C 1
ATOM 1621 O O . PRO A 1 212 ? 12.438 0.870 -25.095 1.00 95.00 212 PRO A O 1
ATOM 1624 N N . ALA A 1 213 ? 10.455 1.903 -25.107 1.00 94.38 213 ALA A N 1
ATOM 1625 C CA . ALA A 1 213 ? 10.784 2.817 -24.015 1.00 94.38 213 ALA A CA 1
ATOM 1626 C C . ALA A 1 213 ? 11.071 2.103 -22.678 1.00 94.38 213 ALA A C 1
ATOM 1628 O O . ALA A 1 213 ? 11.721 2.691 -21.807 1.00 94.38 213 ALA A O 1
ATOM 1629 N N . TRP A 1 214 ? 10.642 0.845 -22.517 1.00 95.38 214 TRP A N 1
ATOM 1630 C CA . TRP A 1 214 ? 10.943 0.030 -21.337 1.00 95.38 214 TRP A CA 1
ATOM 1631 C C . TRP A 1 214 ? 12.440 -0.225 -21.150 1.00 95.38 214 TRP A C 1
ATOM 1633 O O . TRP A 1 214 ? 12.929 -0.086 -20.028 1.00 95.38 214 TRP A O 1
ATOM 1643 N N . ARG A 1 215 ? 13.187 -0.510 -22.229 1.00 95.00 215 ARG A N 1
ATOM 1644 C CA . ARG A 1 215 ? 14.646 -0.689 -22.143 1.00 95.00 215 ARG A CA 1
ATOM 1645 C C . ARG A 1 215 ? 15.321 0.588 -21.649 1.00 95.00 215 ARG A C 1
ATOM 1647 O O . ARG A 1 215 ? 16.078 0.551 -20.686 1.00 95.00 215 ARG A O 1
ATOM 1654 N N . GLY A 1 216 ? 14.939 1.734 -22.213 1.00 90.62 216 GLY A N 1
ATOM 1655 C CA . GLY A 1 216 ? 15.461 3.026 -21.768 1.00 90.62 216 GLY A CA 1
ATOM 1656 C C . GLY A 1 216 ? 15.137 3.341 -20.299 1.00 90.62 216 GLY A C 1
ATOM 1657 O O . GLY A 1 216 ? 15.951 3.947 -19.608 1.00 90.62 216 GLY A O 1
ATOM 1658 N N . ALA A 1 217 ? 13.969 2.937 -19.786 1.00 88.88 217 ALA A N 1
ATOM 1659 C CA . ALA A 1 217 ? 13.634 3.112 -18.369 1.00 88.88 217 ALA A CA 1
ATOM 1660 C C . ALA A 1 217 ? 14.467 2.216 -17.441 1.00 88.88 217 ALA A C 1
ATOM 1662 O O . ALA A 1 217 ? 14.874 2.663 -16.363 1.00 88.88 217 ALA A O 1
ATOM 1663 N N . ARG A 1 218 ? 14.754 0.981 -17.870 1.00 90.25 218 ARG A N 1
ATOM 1664 C CA . ARG A 1 218 ? 15.640 0.061 -17.154 1.00 90.25 218 ARG A CA 1
ATOM 1665 C C . ARG A 1 218 ? 17.066 0.607 -17.081 1.00 90.25 218 ARG A C 1
ATOM 1667 O O . ARG A 1 218 ? 17.616 0.716 -15.991 1.00 90.25 218 ARG A O 1
ATOM 1674 N N . GLU A 1 219 ? 17.615 1.038 -18.214 1.00 88.44 219 GLU A N 1
ATOM 1675 C CA . GLU A 1 219 ? 18.972 1.595 -18.308 1.00 88.44 219 GLU A CA 1
ATOM 1676 C C . GLU A 1 219 ? 19.152 2.852 -17.448 1.00 88.44 219 GLU A C 1
ATOM 1678 O O . GLU A 1 219 ? 20.162 2.987 -16.758 1.00 88.44 219 GLU A O 1
ATOM 1683 N N . ARG A 1 220 ? 18.158 3.754 -17.429 1.00 84.88 220 ARG A N 1
ATOM 1684 C CA . ARG A 1 220 ? 18.178 4.932 -16.543 1.00 84.88 220 ARG A CA 1
ATOM 1685 C C . ARG A 1 220 ? 18.221 4.540 -15.067 1.00 84.88 220 ARG A C 1
ATOM 1687 O O . ARG A 1 220 ? 18.963 5.143 -14.296 1.00 84.88 220 ARG A O 1
ATOM 1694 N N . SER A 1 221 ? 17.440 3.531 -14.687 1.00 81.88 221 SER A N 1
ATOM 1695 C CA . SER A 1 221 ? 17.385 3.047 -13.305 1.00 81.88 221 SER A CA 1
ATOM 1696 C C . SER A 1 221 ? 18.716 2.411 -12.885 1.00 81.88 221 SER A C 1
ATOM 1698 O O . SER A 1 221 ? 19.236 2.731 -11.818 1.00 81.88 221 SER A O 1
ATOM 1700 N N . ASP A 1 222 ? 19.315 1.583 -13.746 1.00 79.31 222 ASP A N 1
ATOM 1701 C CA . ASP A 1 222 ? 20.610 0.945 -13.481 1.00 79.31 222 ASP A CA 1
ATOM 1702 C C . ASP A 1 222 ? 21.763 1.956 -13.437 1.00 79.31 222 ASP A C 1
ATOM 1704 O O . ASP A 1 222 ? 22.576 1.921 -12.511 1.00 79.31 222 ASP A O 1
ATOM 1708 N N . GLY A 1 223 ? 21.807 2.908 -14.375 1.00 70.94 223 GLY A N 1
ATOM 1709 C CA . GLY A 1 223 ? 22.825 3.961 -14.393 1.00 70.94 223 GLY A CA 1
ATOM 1710 C C . GLY A 1 223 ? 22.818 4.820 -13.125 1.00 70.94 223 GLY A C 1
ATOM 1711 O O . GLY A 1 223 ? 23.879 5.135 -12.582 1.00 70.94 223 GLY A O 1
ATOM 1712 N N . GLN A 1 224 ? 21.632 5.142 -12.604 1.00 65.75 224 GLN A N 1
ATOM 1713 C CA . GLN A 1 224 ? 21.504 5.911 -11.369 1.00 65.75 224 GLN A CA 1
ATOM 1714 C C . GLN A 1 224 ? 21.867 5.086 -10.126 1.00 65.75 224 GLN A C 1
ATOM 1716 O O . GLN A 1 224 ? 22.559 5.600 -9.253 1.00 65.75 224 GLN A O 1
ATOM 1721 N N . ASN A 1 225 ? 21.484 3.805 -10.061 1.00 64.88 225 ASN A N 1
ATOM 1722 C CA . ASN A 1 225 ? 21.885 2.913 -8.965 1.00 64.88 225 ASN A CA 1
ATOM 1723 C C . ASN A 1 225 ? 23.413 2.790 -8.863 1.00 64.88 225 ASN A C 1
ATOM 1725 O O . ASN A 1 225 ? 23.977 2.798 -7.765 1.00 64.88 225 ASN A O 1
ATOM 1729 N N . VAL A 1 226 ? 24.097 2.714 -10.009 1.00 62.75 226 VAL A N 1
ATOM 1730 C CA . VAL A 1 226 ? 25.562 2.738 -10.069 1.00 62.75 226 VAL A CA 1
ATOM 1731 C C . VAL A 1 226 ? 26.091 4.079 -9.553 1.00 62.75 226 VAL A C 1
ATOM 1733 O O . VAL A 1 226 ? 26.938 4.082 -8.662 1.00 62.75 226 VAL A O 1
ATOM 1736 N N . ALA A 1 227 ? 25.567 5.211 -10.033 1.00 55.34 227 ALA A N 1
ATOM 1737 C CA . ALA A 1 227 ? 25.988 6.540 -9.580 1.00 55.34 227 ALA A CA 1
ATOM 1738 C C . ALA 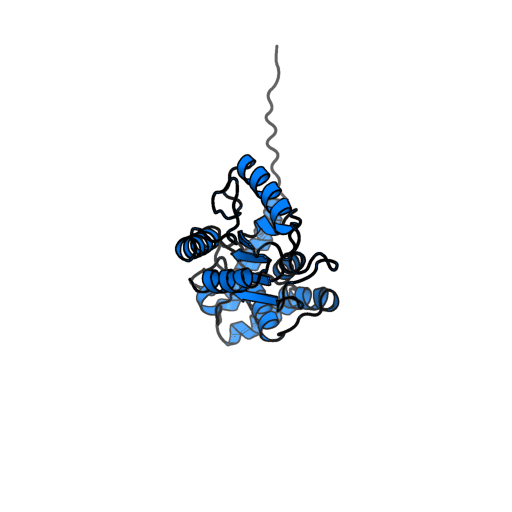A 1 227 ? 25.811 6.744 -8.062 1.00 55.34 227 ALA A C 1
ATOM 1740 O O . ALA A 1 227 ? 26.744 7.188 -7.391 1.00 55.34 227 ALA A O 1
ATOM 1741 N N . ASP A 1 228 ? 24.660 6.362 -7.506 1.00 59.34 228 ASP A N 1
ATOM 1742 C CA . ASP A 1 228 ? 24.361 6.470 -6.074 1.00 59.34 228 ASP A CA 1
ATOM 1743 C C . ASP A 1 228 ? 25.299 5.575 -5.241 1.00 59.34 228 ASP A C 1
ATOM 1745 O O . ASP A 1 228 ? 25.809 5.998 -4.201 1.00 59.34 228 ASP A O 1
ATOM 1749 N N . THR A 1 229 ? 25.614 4.369 -5.731 1.00 57.47 229 THR A N 1
ATOM 1750 C CA . THR A 1 229 ? 26.589 3.464 -5.094 1.00 57.47 229 THR A CA 1
ATOM 1751 C C . THR A 1 229 ? 28.002 4.057 -5.102 1.00 57.47 229 THR A C 1
ATOM 1753 O O . THR A 1 229 ? 28.695 4.014 -4.085 1.00 57.47 229 THR A O 1
ATOM 1756 N N . TYR A 1 230 ? 28.432 4.653 -6.218 1.00 49.69 230 TYR A N 1
ATOM 1757 C CA . TYR A 1 230 ? 29.737 5.317 -6.329 1.00 49.69 230 TYR A CA 1
ATOM 1758 C C . TYR A 1 230 ? 29.845 6.558 -5.426 1.00 49.69 230 TYR A C 1
ATOM 1760 O O . TYR A 1 230 ? 30.893 6.780 -4.813 1.00 49.69 230 TYR A O 1
ATOM 1768 N N . LEU A 1 231 ? 28.771 7.347 -5.304 1.00 48.53 231 LEU A N 1
ATOM 1769 C CA . LEU A 1 231 ? 28.701 8.501 -4.400 1.00 48.53 231 LEU A CA 1
ATOM 1770 C C . LEU A 1 231 ? 28.727 8.074 -2.926 1.00 48.53 231 LEU A C 1
ATOM 1772 O O . LEU A 1 231 ? 29.431 8.688 -2.128 1.00 48.53 231 LEU A O 1
ATOM 1776 N N . ALA A 1 232 ? 28.036 6.989 -2.566 1.00 51.66 232 ALA A N 1
ATOM 1777 C CA . ALA A 1 232 ? 28.058 6.438 -1.210 1.00 51.66 232 ALA A CA 1
ATOM 1778 C C . ALA A 1 232 ? 29.443 5.898 -0.792 1.00 51.66 232 ALA A C 1
ATOM 1780 O O . ALA A 1 232 ? 29.749 5.848 0.399 1.00 51.66 232 ALA A O 1
ATOM 1781 N N . GLN A 1 233 ? 30.299 5.528 -1.751 1.00 51.44 233 GLN A N 1
ATOM 1782 C CA . GLN A 1 233 ? 31.680 5.096 -1.497 1.00 51.44 233 GLN A CA 1
ATOM 1783 C C . GLN A 1 233 ? 32.654 6.261 -1.240 1.00 51.44 233 GLN A C 1
ATOM 1785 O O . GLN A 1 233 ? 33.722 6.039 -0.671 1.00 51.44 233 GLN A O 1
ATOM 1790 N N . HIS A 1 234 ? 32.300 7.495 -1.614 1.00 40.28 234 HIS A N 1
ATOM 1791 C CA . HIS A 1 234 ? 33.154 8.678 -1.462 1.00 40.28 234 HIS A CA 1
ATOM 1792 C C . HIS A 1 234 ? 32.546 9.660 -0.455 1.00 40.28 234 HIS A C 1
ATOM 1794 O O . HIS A 1 234 ? 32.026 10.719 -0.803 1.00 40.28 234 HIS A O 1
ATOM 1800 N N . VAL A 1 235 ? 32.635 9.312 0.831 1.00 43.94 235 VAL A N 1
ATOM 1801 C CA . VAL A 1 235 ? 32.299 10.227 1.929 1.00 43.94 235 VAL A CA 1
ATOM 1802 C C . VAL A 1 235 ? 33.443 11.229 2.104 1.00 43.94 235 VAL A C 1
ATOM 1804 O O . VAL A 1 235 ? 34.496 10.900 2.649 1.00 43.94 235 VAL A O 1
ATOM 1807 N N . PHE A 1 236 ? 33.253 12.470 1.655 1.00 39.03 236 PHE A N 1
ATOM 1808 C CA . PHE A 1 236 ? 34.188 13.556 1.953 1.00 39.03 236 PHE A CA 1
ATOM 1809 C C . PHE A 1 236 ? 33.967 14.060 3.385 1.00 39.03 236 PHE A C 1
ATOM 1811 O O . PHE A 1 236 ? 33.062 14.849 3.654 1.00 39.03 236 PHE A O 1
ATOM 1818 N N . CYS A 1 237 ? 34.816 13.623 4.315 1.00 33.47 237 CYS A N 1
ATOM 1819 C CA . CYS A 1 237 ? 34.899 14.208 5.650 1.00 33.47 237 CYS A CA 1
ATOM 1820 C C . CYS A 1 237 ? 35.660 15.541 5.579 1.00 33.47 237 CYS A C 1
ATOM 1822 O O . CYS A 1 237 ? 36.890 15.560 5.542 1.00 33.47 237 CYS A O 1
ATOM 1824 N N . LEU A 1 238 ? 34.944 16.667 5.576 1.00 32.62 238 LEU A N 1
ATOM 1825 C CA . LEU A 1 238 ? 35.557 17.983 5.762 1.00 32.62 238 LEU A CA 1
ATOM 1826 C C . LEU A 1 238 ? 35.858 18.188 7.253 1.00 32.62 238 LEU A C 1
ATOM 1828 O O . LEU A 1 238 ? 34.988 18.564 8.034 1.00 32.62 238 LEU A O 1
ATOM 1832 N N . GLY A 1 239 ? 37.100 17.914 7.654 1.00 31.98 239 GLY A N 1
ATOM 1833 C CA . GLY A 1 239 ? 37.598 18.266 8.980 1.00 31.98 239 GLY A CA 1
ATOM 1834 C C . GLY A 1 239 ? 37.792 19.778 9.086 1.00 31.98 239 GLY A C 1
ATOM 1835 O O . GLY A 1 239 ? 38.675 20.338 8.439 1.00 31.98 239 GLY A O 1
ATOM 1836 N N . SER A 1 240 ? 36.986 20.453 9.906 1.00 35.81 240 SER A N 1
ATOM 1837 C CA . SER A 1 240 ? 37.232 21.846 10.277 1.00 35.81 240 SER A CA 1
ATOM 1838 C C . SER A 1 240 ? 38.488 21.916 11.149 1.00 35.81 240 SER A C 1
ATOM 1840 O O . SER A 1 240 ? 38.438 21.677 12.357 1.00 35.81 240 SER A O 1
ATOM 1842 N N . GLY A 1 241 ? 39.628 22.224 10.534 1.00 37.84 241 GLY A N 1
ATOM 1843 C CA . GLY A 1 241 ? 40.858 22.576 11.233 1.00 37.84 241 GLY A CA 1
ATOM 1844 C C . GLY A 1 241 ? 40.710 23.924 11.935 1.00 37.84 241 GLY A C 1
ATOM 1845 O O . GLY A 1 241 ? 41.147 24.945 11.414 1.00 37.84 241 GLY A O 1
ATOM 1846 N N . ALA A 1 242 ? 40.096 23.937 13.118 1.00 33.19 242 ALA A N 1
ATOM 1847 C CA . ALA A 1 242 ? 40.210 25.051 14.050 1.00 33.19 242 ALA A CA 1
ATOM 1848 C C . ALA A 1 242 ? 41.453 24.817 14.921 1.00 33.19 242 ALA A C 1
ATOM 1850 O O . ALA A 1 242 ? 41.423 24.091 15.913 1.00 33.19 242 ALA A O 1
ATOM 1851 N N . SER A 1 243 ? 42.570 25.409 14.500 1.00 34.19 243 SER A N 1
ATOM 1852 C CA . SER A 1 243 ? 43.784 25.527 15.305 1.00 34.19 243 SER A CA 1
ATOM 1853 C C . SER A 1 243 ? 43.493 26.399 16.529 1.00 34.19 243 SER A C 1
ATOM 1855 O O . SER A 1 243 ? 43.345 27.612 16.405 1.00 34.19 243 SER A O 1
ATOM 1857 N N . LEU A 1 244 ? 43.440 25.788 17.713 1.00 41.72 244 LEU A N 1
ATOM 1858 C CA . LEU A 1 244 ? 43.552 26.496 18.987 1.00 41.72 244 LEU A CA 1
ATOM 1859 C C . LEU A 1 244 ? 44.988 27.020 19.125 1.00 41.72 244 LEU A C 1
ATOM 1861 O O . LEU A 1 244 ? 45.904 26.264 19.447 1.00 41.72 244 LEU A O 1
ATOM 1865 N N . ALA A 1 245 ? 45.184 28.314 18.887 1.00 34.00 245 ALA A N 1
ATOM 1866 C CA . ALA A 1 245 ? 46.402 29.025 19.249 1.00 34.00 245 ALA A CA 1
ATOM 1867 C C . ALA A 1 245 ? 46.049 30.193 20.184 1.00 34.00 245 ALA A C 1
ATOM 1869 O O . ALA A 1 245 ? 45.414 31.147 19.753 1.00 34.00 245 ALA A O 1
ATOM 1870 N N . ARG A 1 246 ? 46.438 29.983 21.451 1.00 38.75 246 ARG A N 1
ATOM 1871 C CA . ARG A 1 246 ? 46.727 30.889 22.585 1.00 38.75 246 ARG A CA 1
ATOM 1872 C C . ARG A 1 246 ? 46.117 32.288 22.609 1.00 38.75 246 ARG A C 1
ATOM 1874 O O . ARG A 1 246 ? 46.493 33.116 21.756 1.00 38.75 246 ARG A O 1
#

Organism: Hyphomicrobium sulfonivorans (NCBI:txid121290)